Protein AF-X6LMB7-F1 (afdb_monomer_lite)

pLDDT: mean 76.07, std 22.52, range [21.56, 98.56]

InterPro domains:
  IPR001309 Peptidase C14, p20 domain [PS50208] (168-235)
  IPR011600 Peptidase C14, caspase domain [PF00656] (105-301)
  IPR015917 Peptidase C14A, caspase catalytic domain [SM00115] (110-324)
  IPR029030 Caspase-like domain superfamily [SSF52129] (86-300)

Structure (mmCIF, N/CA/C/O backbone):
data_AF-X6LMB7-F1
#
_entry.id   AF-X6LMB7-F1
#
loop_
_atom_site.group_PDB
_atom_site.id
_atom_site.type_symbol
_atom_site.label_atom_id
_atom_site.label_alt_id
_atom_site.label_comp_id
_atom_site.label_asym_id
_atom_site.label_entity_id
_atom_site.label_seq_id
_atom_site.pdbx_PDB_ins_code
_atom_site.Cartn_x
_atom_site.Cartn_y
_atom_site.Cartn_z
_atom_site.occupancy
_atom_site.B_iso_or_equiv
_atom_site.auth_seq_id
_atom_site.auth_comp_id
_atom_site.auth_asym_id
_atom_site.auth_atom_id
_atom_site.pdbx_PDB_model_num
ATOM 1 N N . ASP A 1 1 ? -15.913 9.383 71.534 1.00 38.38 1 ASP A N 1
ATOM 2 C CA . ASP A 1 1 ? -15.900 8.538 70.327 1.00 38.38 1 ASP A CA 1
ATOM 3 C C . ASP A 1 1 ? -15.980 9.386 69.068 1.00 38.38 1 ASP A C 1
ATOM 5 O O . ASP A 1 1 ? -17.064 9.713 68.611 1.00 38.38 1 ASP A O 1
ATOM 9 N N . ASN A 1 2 ? -14.819 9.798 68.547 1.00 39.09 2 ASN A N 1
ATOM 10 C CA . ASN A 1 2 ? -14.693 10.339 67.191 1.00 39.09 2 ASN A CA 1
ATOM 11 C C . ASN A 1 2 ? -14.414 9.148 66.276 1.00 39.09 2 ASN A C 1
ATOM 13 O O . ASN A 1 2 ? -13.294 8.641 66.234 1.00 39.09 2 ASN A O 1
ATOM 17 N N . GLN A 1 3 ? -15.454 8.649 65.617 1.00 42.84 3 GLN A N 1
ATOM 18 C CA . GLN A 1 3 ? -15.315 7.605 64.615 1.00 42.84 3 GLN A CA 1
ATOM 19 C C . GLN A 1 3 ? -14.867 8.281 63.314 1.00 42.84 3 GLN A C 1
ATOM 21 O O . GLN A 1 3 ? -15.660 8.942 62.647 1.00 42.84 3 GLN A O 1
ATOM 26 N N . ASP A 1 4 ? -13.574 8.162 63.004 1.00 44.00 4 ASP A N 1
ATOM 27 C CA . ASP A 1 4 ? -12.988 8.532 61.715 1.00 44.00 4 ASP A CA 1
ATOM 28 C C . ASP A 1 4 ? -13.787 7.874 60.580 1.00 44.00 4 ASP A C 1
ATOM 30 O O . ASP A 1 4 ? -13.670 6.671 60.322 1.00 44.00 4 ASP A O 1
ATOM 34 N N . ASN A 1 5 ? -14.586 8.674 59.875 1.00 43.53 5 ASN A N 1
ATOM 35 C CA . ASN A 1 5 ? -15.113 8.333 58.559 1.00 43.53 5 ASN A CA 1
ATOM 36 C C . ASN A 1 5 ? -13.931 8.335 57.576 1.00 43.53 5 ASN A C 1
ATOM 38 O O . ASN A 1 5 ? -13.686 9.312 56.872 1.00 43.53 5 ASN A O 1
ATOM 42 N N . LYS A 1 6 ? -13.154 7.247 57.541 1.00 50.84 6 LYS A N 1
ATOM 43 C CA . LYS A 1 6 ? -12.258 6.981 56.412 1.00 50.84 6 LYS A CA 1
ATOM 44 C C . LYS A 1 6 ? -13.138 6.749 55.189 1.00 50.84 6 LYS A C 1
ATOM 46 O O . LYS A 1 6 ? -13.727 5.675 55.059 1.00 50.84 6 LYS A O 1
ATOM 51 N N . GLU A 1 7 ? -13.240 7.757 54.323 1.00 56.78 7 GLU A N 1
ATOM 52 C CA . GLU A 1 7 ? -13.732 7.590 52.954 1.00 56.78 7 GLU A CA 1
ATOM 53 C C . GLU A 1 7 ? -13.076 6.334 52.370 1.00 56.78 7 GLU A C 1
ATOM 55 O O . GLU A 1 7 ? -11.848 6.216 52.327 1.00 56.78 7 GLU A O 1
ATOM 60 N N . LYS A 1 8 ? -13.892 5.337 52.012 1.00 67.44 8 LYS A N 1
ATOM 61 C CA . LYS A 1 8 ? -13.398 4.116 51.374 1.00 67.44 8 LYS A CA 1
ATOM 62 C C . LYS A 1 8 ? -12.902 4.494 49.985 1.00 67.44 8 LYS A C 1
ATOM 64 O O . LYS A 1 8 ? -13.692 4.618 49.060 1.00 67.44 8 LYS A O 1
ATOM 69 N N . GLU A 1 9 ? -11.596 4.680 49.872 1.00 77.62 9 GLU A N 1
ATOM 70 C CA . GLU A 1 9 ? -10.914 4.946 48.612 1.00 77.62 9 GLU A CA 1
ATOM 71 C C . GLU A 1 9 ? -11.068 3.723 47.690 1.00 77.62 9 GLU A C 1
ATOM 73 O O . GLU A 1 9 ? -10.654 2.609 48.027 1.00 77.62 9 GLU A O 1
ATOM 78 N N . LEU A 1 10 ? -11.727 3.909 46.547 1.00 88.50 10 LEU A N 1
ATOM 79 C CA . LEU A 1 10 ? -12.001 2.852 45.577 1.00 88.50 10 LEU A CA 1
ATOM 80 C C . LEU A 1 10 ? -10.821 2.760 44.611 1.00 88.50 10 LEU A C 1
ATOM 82 O O . LEU A 1 10 ? -10.369 3.772 44.086 1.00 88.50 10 LEU A O 1
ATOM 86 N N . THR A 1 11 ? -10.303 1.558 44.367 1.00 90.44 11 THR A N 1
ATOM 87 C CA . THR A 1 11 ? -9.182 1.357 43.435 1.00 90.44 11 THR A CA 1
ATOM 88 C C . THR A 1 11 ? -9.676 0.687 42.162 1.00 90.44 11 THR A C 1
ATOM 90 O O . THR A 1 11 ? -10.395 -0.308 42.232 1.00 90.44 11 THR A O 1
ATOM 93 N N . ALA A 1 12 ? -9.262 1.220 41.015 1.00 92.19 12 ALA A N 1
ATOM 94 C CA . ALA A 1 12 ? -9.465 0.621 39.703 1.00 92.19 12 ALA A CA 1
ATOM 95 C C . ALA A 1 12 ? -8.179 0.655 38.880 1.00 92.19 12 ALA A C 1
ATOM 97 O O . ALA A 1 12 ? -7.189 1.292 39.252 1.00 92.19 12 ALA A O 1
ATOM 98 N N . TYR A 1 13 ? -8.193 -0.047 37.754 1.00 91.94 13 TYR A N 1
ATOM 99 C CA . TYR A 1 13 ? -7.064 -0.106 36.843 1.00 91.94 13 TYR A CA 1
ATOM 100 C C . TYR A 1 13 ? -7.480 0.280 35.430 1.00 91.94 13 TYR A C 1
ATOM 102 O O . TYR A 1 13 ? -8.552 -0.095 34.965 1.00 91.94 13 TYR A O 1
ATOM 110 N N . VAL A 1 14 ? -6.602 0.983 34.723 1.00 91.44 14 VAL A N 1
ATOM 111 C CA . VAL A 1 14 ? -6.783 1.328 33.311 1.00 91.44 14 VAL A CA 1
ATOM 112 C C . VAL A 1 14 ? -5.571 0.881 32.503 1.00 91.44 14 VAL A C 1
ATOM 114 O O . VAL A 1 14 ? -4.431 1.053 32.931 1.00 91.44 14 VAL A O 1
ATOM 117 N N . ILE A 1 15 ? -5.806 0.282 31.339 1.00 87.81 15 ILE A N 1
ATOM 118 C CA . ILE A 1 15 ? -4.763 -0.062 30.373 1.00 87.81 15 ILE A CA 1
ATOM 119 C C . ILE A 1 15 ? -4.698 1.034 29.310 1.00 87.81 15 ILE A C 1
ATOM 121 O O . ILE A 1 15 ? -5.675 1.259 28.595 1.00 87.81 15 ILE A O 1
ATOM 125 N N . VAL A 1 16 ? -3.536 1.676 29.183 1.00 83.19 16 VAL A N 1
ATOM 126 C CA . VAL A 1 16 ? -3.228 2.680 28.153 1.00 83.19 16 VAL A CA 1
ATOM 127 C C . VAL A 1 16 ? -1.964 2.236 27.422 1.00 83.19 16 VAL A C 1
ATOM 129 O O . VAL A 1 16 ? -0.925 2.087 28.060 1.00 83.19 16 VAL A O 1
ATOM 132 N N . ASP A 1 17 ? -2.043 1.998 26.109 1.00 73.06 17 ASP A N 1
ATOM 133 C CA . ASP A 1 17 ? -0.919 1.526 25.278 1.00 73.06 17 ASP A CA 1
ATOM 134 C C . ASP A 1 17 ? -0.131 0.375 25.943 1.00 73.06 17 ASP A C 1
ATOM 136 O O . ASP A 1 17 ? 1.077 0.455 26.159 1.00 73.06 17 ASP A O 1
ATOM 140 N N . GLU A 1 18 ? -0.855 -0.682 26.335 1.00 76.25 18 GLU A N 1
ATOM 141 C CA . GLU A 1 18 ? -0.330 -1.897 26.995 1.00 76.25 18 GLU A CA 1
ATOM 142 C C . GLU A 1 18 ? 0.228 -1.694 28.418 1.00 76.25 18 GLU A C 1
ATOM 144 O O . GLU A 1 18 ? 0.662 -2.651 29.061 1.00 76.25 18 GLU A O 1
ATOM 149 N N . ARG A 1 19 ? 0.162 -0.477 28.969 1.00 81.88 19 ARG A N 1
ATOM 150 C CA . ARG A 1 19 ? 0.563 -0.187 30.351 1.00 81.88 19 ARG A CA 1
ATOM 151 C C . ARG A 1 19 ? -0.645 -0.178 31.273 1.00 81.88 19 ARG A C 1
ATOM 153 O O . ARG A 1 19 ? -1.585 0.581 31.057 1.00 81.88 19 ARG A O 1
ATOM 160 N N . LYS A 1 20 ? -0.595 -0.985 32.334 1.00 88.62 20 LYS A N 1
ATOM 161 C CA . LYS A 1 20 ? -1.591 -0.982 33.414 1.00 88.62 20 LYS A CA 1
ATOM 162 C C . LYS A 1 20 ? -1.268 0.137 34.407 1.00 88.62 20 LYS A C 1
ATOM 164 O O . LYS A 1 20 ? -0.171 0.175 34.958 1.00 88.62 20 LYS A O 1
ATOM 169 N N . MET A 1 21 ? -2.228 1.020 34.651 1.00 89.31 21 MET A N 1
ATOM 170 C CA . MET A 1 21 ? -2.136 2.137 35.591 1.00 89.31 21 MET A CA 1
ATOM 171 C C . MET A 1 21 ? -3.192 1.966 36.680 1.00 89.31 21 MET A C 1
ATOM 173 O O . MET A 1 21 ? -4.324 1.593 36.379 1.00 89.31 21 MET A O 1
ATOM 177 N N . SER A 1 22 ? -2.836 2.213 37.939 1.00 91.06 22 SER A N 1
ATOM 178 C CA . SER A 1 22 ? -3.797 2.233 39.046 1.00 91.06 22 SER A CA 1
ATOM 179 C C . SER A 1 22 ? -4.383 3.628 39.204 1.00 91.06 22 SER A C 1
ATOM 181 O O . SER A 1 22 ? -3.628 4.595 39.301 1.00 91.06 22 SER A O 1
ATOM 183 N N . ILE A 1 23 ? -5.700 3.710 39.309 1.00 92.00 23 ILE A N 1
ATOM 184 C CA . ILE A 1 23 ? -6.433 4.938 39.598 1.00 92.00 23 ILE A CA 1
ATOM 185 C C . ILE A 1 23 ? -7.184 4.782 40.914 1.00 92.00 23 ILE A C 1
ATOM 187 O O . ILE A 1 23 ? -7.608 3.684 41.289 1.00 92.00 23 ILE A O 1
ATOM 191 N N . LYS A 1 24 ? -7.333 5.896 41.620 1.00 91.75 24 LYS A N 1
ATOM 192 C CA . LYS A 1 24 ? -8.057 5.956 42.881 1.00 91.75 24 LYS A CA 1
ATOM 193 C C . LYS A 1 24 ? -9.246 6.879 42.721 1.00 91.75 24 LYS A C 1
ATOM 195 O O . LYS A 1 24 ? -9.073 8.013 42.296 1.00 91.75 24 LYS A O 1
ATOM 200 N N . MET A 1 25 ? -10.425 6.377 43.043 1.00 91.38 25 MET A N 1
ATOM 201 C CA . MET A 1 25 ? -11.694 7.061 42.848 1.00 91.38 25 MET A CA 1
ATOM 202 C C . MET A 1 25 ? -12.354 7.317 44.195 1.00 91.38 25 MET A C 1
ATOM 204 O O . MET A 1 25 ? -12.306 6.476 45.101 1.00 91.38 25 MET A O 1
ATOM 208 N N . LYS A 1 26 ? -12.999 8.475 44.312 1.00 90.75 26 LYS A N 1
ATOM 209 C CA . LYS A 1 26 ? -13.823 8.814 45.481 1.00 90.75 26 LYS A CA 1
ATOM 210 C C . LYS A 1 26 ? -15.267 8.352 45.322 1.00 90.75 26 LYS A C 1
ATOM 212 O O . LYS A 1 26 ? -15.903 7.959 46.295 1.00 90.75 26 LYS A O 1
ATOM 217 N N . GLU A 1 27 ? -15.758 8.350 44.088 1.00 90.81 27 GLU A N 1
ATOM 218 C CA . GLU A 1 27 ? -17.145 8.048 43.748 1.00 90.81 27 GLU A CA 1
ATOM 219 C C . GLU A 1 27 ? -17.214 7.059 42.579 1.00 90.81 27 GLU A C 1
ATOM 221 O O . GLU A 1 27 ? -16.382 7.091 41.676 1.00 90.81 27 GLU A O 1
ATOM 226 N N . LEU A 1 28 ? -18.212 6.167 42.582 1.00 91.50 28 LEU A N 1
ATOM 227 C CA . LEU A 1 28 ? -18.471 5.230 41.478 1.00 91.50 28 LEU A CA 1
ATOM 228 C C . LEU A 1 28 ? -19.308 5.898 40.385 1.00 91.50 28 LEU A C 1
ATOM 230 O O . LEU A 1 28 ? -20.464 5.515 40.166 1.00 91.50 28 LEU A O 1
ATOM 234 N N . THR A 1 29 ? -18.717 6.902 39.744 1.00 92.81 29 THR A N 1
ATOM 235 C CA . THR A 1 29 ? -19.299 7.637 38.619 1.00 92.81 29 THR A CA 1
ATOM 236 C C . THR A 1 29 ? -18.373 7.587 37.409 1.00 92.81 29 THR A C 1
ATOM 238 O O . THR A 1 29 ? -17.157 7.398 37.530 1.00 92.81 29 THR A O 1
ATOM 241 N N . PHE A 1 30 ? -18.959 7.736 36.226 1.00 90.94 30 PHE A N 1
ATOM 242 C CA . PHE A 1 30 ? -18.215 7.849 34.979 1.00 90.94 30 PHE A CA 1
ATOM 243 C C . PHE A 1 30 ? -17.326 9.095 34.968 1.00 90.94 30 PHE A C 1
ATOM 245 O O . PHE A 1 30 ? -16.164 9.008 34.575 1.00 90.94 30 PHE A O 1
ATOM 252 N N . ASP A 1 31 ? -17.833 10.224 35.462 1.00 90.06 31 ASP A N 1
ATOM 253 C CA . ASP A 1 31 ? -17.088 11.483 35.490 1.00 90.06 31 ASP A CA 1
ATOM 254 C C . ASP A 1 31 ? -15.844 11.397 36.379 1.00 90.06 31 ASP A C 1
ATOM 256 O O . ASP A 1 31 ? -14.766 11.826 35.964 1.00 90.06 31 ASP A O 1
ATOM 260 N N . GLU A 1 32 ? -15.949 10.787 37.565 1.00 91.56 32 GLU A N 1
ATOM 261 C CA . GLU A 1 32 ? -14.793 10.578 38.445 1.00 91.56 32 GLU A CA 1
ATOM 262 C C . GLU A 1 32 ? -13.784 9.627 37.793 1.00 91.56 32 GLU A C 1
ATOM 264 O O . GLU A 1 32 ? -12.591 9.928 37.745 1.00 91.56 32 GLU A O 1
ATOM 269 N N . LEU A 1 33 ? -14.247 8.510 37.221 1.00 91.12 33 LEU A N 1
ATOM 270 C CA . LEU A 1 33 ? -13.390 7.574 36.488 1.00 91.12 33 LEU A CA 1
ATOM 271 C C . LEU A 1 33 ? -12.617 8.293 35.376 1.00 91.12 33 LEU A C 1
ATOM 273 O O . LEU A 1 33 ? -11.396 8.168 35.270 1.00 91.12 33 LEU A O 1
ATOM 277 N N . PHE A 1 34 ? -13.324 9.078 34.568 1.00 88.12 34 PHE A N 1
ATOM 278 C CA . PHE A 1 34 ? -12.745 9.826 33.464 1.00 88.12 34 PHE A CA 1
ATOM 279 C C . PHE A 1 34 ? -11.750 10.888 33.950 1.00 88.12 34 PHE A C 1
ATOM 281 O O . PHE A 1 34 ? -10.657 11.002 33.388 1.00 88.12 34 PHE A O 1
ATOM 288 N N . CYS A 1 35 ? -12.074 11.616 35.024 1.00 88.31 35 CYS A N 1
ATOM 289 C CA . CYS A 1 35 ? -11.176 12.590 35.644 1.00 88.31 35 CYS A CA 1
ATOM 290 C C . CYS A 1 35 ? -9.873 11.936 36.116 1.00 88.31 35 CYS A C 1
ATOM 292 O O . CYS A 1 35 ? -8.792 12.422 35.780 1.00 88.31 35 CYS A O 1
ATOM 294 N N . GLN A 1 36 ? -9.956 10.811 36.831 1.00 89.94 36 GLN A N 1
ATOM 295 C CA . GLN A 1 36 ? -8.779 10.103 37.346 1.00 89.94 36 GLN A CA 1
ATOM 296 C C . GLN A 1 36 ? -7.927 9.481 36.234 1.00 89.94 36 GLN A C 1
ATOM 298 O O . GLN A 1 36 ? -6.702 9.407 36.340 1.00 89.94 36 GLN A O 1
ATOM 303 N N . ILE A 1 37 ? -8.547 9.064 35.129 1.00 88.25 37 ILE A N 1
ATOM 304 C CA . ILE A 1 37 ? -7.804 8.653 33.936 1.00 88.25 37 ILE A CA 1
ATOM 305 C C . ILE A 1 37 ? -7.048 9.855 33.364 1.00 88.25 37 ILE A C 1
ATOM 307 O O . ILE A 1 37 ? -5.845 9.758 33.133 1.00 88.25 37 ILE A O 1
ATOM 311 N N . CYS A 1 38 ? -7.715 10.999 33.187 1.00 82.94 38 CYS A N 1
ATOM 312 C CA . CYS A 1 38 ? -7.101 12.199 32.617 1.00 82.94 38 CYS A CA 1
ATOM 313 C C . CYS A 1 38 ? -5.918 12.721 33.443 1.00 82.94 38 CYS A C 1
ATOM 315 O O . CYS A 1 38 ? -4.937 13.178 32.859 1.00 82.94 38 CYS A O 1
ATOM 317 N N . THR A 1 39 ? -5.967 12.622 34.775 1.00 84.12 39 THR A N 1
ATOM 318 C CA . THR A 1 39 ? -4.848 13.015 35.652 1.00 84.12 39 THR A CA 1
ATOM 319 C C . THR A 1 39 ? -3.652 12.070 35.555 1.00 84.12 39 THR A C 1
ATOM 321 O O . THR A 1 39 ? -2.519 12.491 35.783 1.00 84.12 39 THR A O 1
ATOM 324 N N . CYS A 1 40 ? -3.880 10.807 35.192 1.00 82.88 40 CYS A N 1
ATOM 325 C CA . CYS A 1 40 ? -2.830 9.806 35.036 1.00 82.88 40 CYS A CA 1
ATOM 326 C C . CYS A 1 40 ? -2.183 9.818 33.643 1.00 82.88 40 CYS A C 1
ATOM 328 O O . CYS A 1 40 ? -1.107 9.248 33.462 1.00 82.88 40 CYS A O 1
ATOM 330 N N . LEU A 1 41 ? -2.806 10.451 32.647 1.00 82.75 41 LEU A N 1
ATOM 331 C CA . LEU A 1 41 ? -2.275 10.489 31.288 1.00 82.75 41 LEU A CA 1
ATOM 332 C C . LEU A 1 41 ? -1.053 11.411 31.177 1.00 82.75 41 LEU A C 1
ATOM 334 O O . LEU A 1 41 ? -1.079 12.580 31.551 1.00 82.75 41 LEU A O 1
ATOM 338 N N . GLU A 1 42 ? 0.021 10.901 30.569 1.00 79.62 42 GLU A N 1
ATOM 339 C CA . GLU A 1 42 ? 1.163 11.729 30.172 1.00 79.62 42 GLU A CA 1
ATOM 340 C C . GLU A 1 42 ? 0.718 12.868 29.220 1.00 79.62 42 GLU A C 1
ATOM 342 O O . GLU A 1 42 ? -0.130 12.638 28.349 1.00 79.62 42 GLU A O 1
ATOM 347 N N . PRO A 1 43 ? 1.341 14.065 29.276 1.00 74.50 43 PRO A N 1
ATOM 348 C CA . PRO A 1 43 ? 0.961 15.219 28.448 1.00 74.50 43 PRO A CA 1
ATOM 349 C C . PRO A 1 43 ? 0.872 14.939 26.939 1.00 74.50 43 PRO A C 1
ATOM 351 O O . PRO A 1 43 ? 0.066 15.546 26.234 1.00 74.50 43 PRO A O 1
ATOM 354 N N . LYS A 1 44 ? 1.655 13.978 26.431 1.00 73.38 44 LYS A N 1
ATOM 355 C CA . LYS A 1 44 ? 1.609 13.537 25.028 1.00 73.38 44 LYS A CA 1
ATOM 356 C C . LYS A 1 44 ? 0.229 13.009 24.603 1.00 73.38 44 LYS A C 1
ATOM 358 O O . LYS A 1 44 ? -0.163 13.210 23.459 1.00 73.38 44 LYS A O 1
ATOM 363 N N . TYR A 1 45 ? -0.525 12.381 25.509 1.00 71.31 45 TYR A N 1
ATOM 364 C CA . TYR A 1 45 ? -1.871 11.869 25.229 1.00 71.31 45 TYR A CA 1
ATOM 365 C C . TYR A 1 45 ? -2.916 12.987 25.206 1.00 71.31 45 TYR A C 1
ATOM 367 O O . TYR A 1 45 ? -3.844 12.944 24.405 1.00 71.31 45 TYR A O 1
ATOM 375 N N . LEU A 1 46 ? -2.737 14.032 26.017 1.00 69.62 46 LEU A N 1
ATOM 376 C CA . LEU A 1 46 ? -3.598 15.218 25.985 1.00 69.62 46 LEU A CA 1
ATOM 377 C C . LEU A 1 46 ? -3.405 16.010 24.683 1.00 69.62 46 LEU A C 1
ATOM 379 O O . LEU A 1 46 ? -4.373 16.456 24.070 1.00 69.62 46 LEU A O 1
ATOM 383 N N . LEU A 1 47 ? -2.160 16.108 24.200 1.00 65.88 47 LEU A N 1
ATOM 384 C CA . LEU A 1 47 ? -1.869 16.655 22.871 1.00 65.88 47 LEU A CA 1
ATOM 385 C C . LEU A 1 47 ? -2.500 15.808 21.756 1.00 65.88 47 LEU A C 1
ATOM 387 O O . LEU A 1 47 ? -2.976 16.368 20.770 1.00 65.88 47 LEU A O 1
ATOM 391 N N . LYS A 1 48 ? -2.560 14.482 21.933 1.00 65.56 48 LYS A N 1
ATOM 392 C CA . LYS A 1 48 ? -3.218 13.552 21.005 1.00 65.56 48 LYS A CA 1
ATOM 393 C C . LYS A 1 48 ? -4.716 13.844 20.852 1.00 65.56 48 LYS A C 1
ATOM 395 O O . LYS A 1 48 ? -5.214 13.866 19.735 1.00 65.56 48 LYS A O 1
ATOM 400 N N . ILE A 1 49 ? -5.420 14.136 21.950 1.00 66.38 49 ILE A N 1
ATOM 401 C CA . ILE A 1 49 ? -6.865 14.451 21.950 1.00 66.38 49 ILE A CA 1
ATOM 402 C C . ILE A 1 49 ? -7.185 15.718 21.137 1.00 66.38 49 ILE A C 1
ATOM 404 O O . ILE A 1 49 ? -8.220 15.776 20.461 1.00 66.38 49 ILE A O 1
ATOM 408 N N . ASN A 1 50 ? -6.304 16.721 21.218 1.00 59.16 50 ASN A N 1
ATOM 409 C CA . ASN A 1 50 ? -6.504 18.036 20.603 1.00 59.16 50 ASN A CA 1
ATOM 410 C C . ASN A 1 50 ? -5.998 18.116 19.158 1.00 59.16 50 ASN A C 1
ATOM 412 O O . ASN A 1 50 ? -6.601 18.813 18.347 1.00 59.16 50 ASN A O 1
ATOM 416 N N . ASN A 1 51 ? -4.908 17.415 18.836 1.00 57.19 51 ASN A N 1
ATOM 417 C CA . ASN A 1 51 ? -4.230 17.545 17.544 1.00 57.19 51 ASN A CA 1
ATOM 418 C C . ASN A 1 51 ? -4.454 16.355 16.608 1.00 57.19 51 ASN A C 1
ATOM 420 O O . ASN A 1 51 ? -4.244 16.495 15.404 1.00 57.19 51 ASN A O 1
ATOM 424 N N . GLU A 1 52 ? -4.853 15.191 17.129 1.00 59.19 52 GLU A N 1
ATOM 425 C CA . GLU A 1 52 ? -5.141 14.025 16.301 1.00 59.19 52 GLU A CA 1
ATOM 426 C C . GLU A 1 52 ? -6.661 13.811 16.155 1.00 59.19 52 GLU A C 1
ATOM 428 O O . GLU A 1 52 ? -7.445 14.105 17.065 1.00 59.19 52 GLU A O 1
ATOM 433 N N . PRO A 1 53 ? -7.123 13.270 15.015 1.00 61.97 53 PRO A N 1
ATOM 434 C CA . PRO A 1 53 ? -8.532 13.004 14.764 1.00 61.97 53 PRO A CA 1
ATOM 435 C C . PRO A 1 53 ? -8.928 11.693 15.436 1.00 61.97 53 PRO A C 1
ATOM 437 O O . PRO A 1 53 ? -9.421 10.786 14.781 1.00 61.97 53 PRO A O 1
ATOM 440 N N . PHE A 1 54 ? -8.691 11.574 16.740 1.00 65.19 54 PHE A N 1
ATOM 441 C CA . PHE A 1 54 ? -9.104 10.445 17.564 1.00 65.19 54 PHE A CA 1
ATOM 442 C C . PHE A 1 54 ? -9.956 10.961 18.717 1.00 65.19 54 PHE A C 1
ATOM 444 O O . PHE A 1 54 ? -9.721 12.038 19.270 1.00 65.19 54 PHE A O 1
ATOM 451 N N . LYS A 1 55 ? -10.992 10.201 19.058 1.00 77.00 55 LYS A N 1
ATOM 452 C CA . LYS A 1 55 ? -11.712 10.337 20.312 1.00 77.00 55 LYS A CA 1
ATOM 453 C C . LYS A 1 55 ? -11.192 9.252 21.239 1.00 77.00 55 LYS A C 1
ATOM 455 O O . LYS A 1 55 ? -10.969 8.107 20.845 1.00 77.00 55 LYS A O 1
ATOM 460 N N . MET A 1 56 ? -10.971 9.651 22.474 1.00 81.69 56 MET A N 1
ATOM 461 C CA . MET A 1 56 ? -10.683 8.718 23.540 1.00 81.69 56 MET A CA 1
ATOM 462 C C . MET A 1 56 ? -11.976 7.961 23.856 1.00 81.69 56 MET A C 1
ATOM 464 O O . MET A 1 56 ? -13.022 8.585 24.030 1.00 81.69 56 MET A O 1
ATOM 468 N N . GLN A 1 57 ? -11.919 6.635 23.876 1.00 86.19 57 GLN A N 1
ATOM 469 C CA . GLN A 1 57 ? -13.049 5.777 24.212 1.00 86.19 57 GLN A CA 1
ATOM 470 C C . GLN A 1 57 ? -12.641 4.829 25.334 1.00 86.19 57 GLN A C 1
ATOM 472 O O . GLN A 1 57 ? -11.598 4.181 25.259 1.00 86.19 57 GLN A O 1
ATOM 477 N N . LEU A 1 58 ? -13.461 4.759 26.378 1.00 89.69 58 LEU A N 1
ATOM 478 C CA . LEU A 1 58 ? -13.247 3.863 27.506 1.00 89.69 58 LEU A CA 1
ATOM 479 C C . LEU A 1 58 ? -14.056 2.584 27.295 1.00 89.69 58 LEU A C 1
ATOM 481 O O . LEU A 1 58 ? -15.240 2.655 26.968 1.00 89.69 58 LEU A O 1
ATOM 485 N N . VAL A 1 59 ? -13.425 1.423 27.461 1.00 88.50 59 VAL A N 1
ATOM 486 C CA . VAL A 1 59 ? -14.088 0.123 27.296 1.00 88.50 59 VAL A CA 1
ATOM 487 C C . VAL A 1 59 ? -13.759 -0.842 28.435 1.00 88.50 59 VAL A C 1
ATOM 489 O O . VAL A 1 59 ? -12.730 -0.700 29.100 1.00 88.50 59 VAL A O 1
ATOM 492 N N . ASP A 1 60 ? -14.622 -1.836 28.646 1.00 89.56 60 ASP A N 1
ATOM 493 C CA . ASP A 1 60 ? -14.319 -3.001 29.484 1.00 89.56 60 ASP A CA 1
ATOM 494 C C . ASP A 1 60 ? -13.382 -3.993 28.760 1.00 89.56 60 ASP A C 1
ATOM 496 O O . ASP A 1 60 ? -13.040 -3.850 27.582 1.00 89.56 60 ASP A O 1
ATOM 500 N N . MET A 1 61 ? -12.989 -5.062 29.453 1.00 84.88 61 MET A N 1
ATOM 501 C CA . MET A 1 61 ? -12.147 -6.120 28.877 1.00 84.88 61 MET A CA 1
ATOM 502 C C . MET A 1 61 ? -12.832 -6.950 27.777 1.00 84.88 61 MET A C 1
ATOM 504 O O . MET A 1 61 ? -12.167 -7.711 27.076 1.00 84.88 61 MET A O 1
ATOM 508 N N . LYS A 1 62 ? -14.150 -6.810 27.610 1.00 84.25 62 LYS A N 1
ATOM 509 C CA . LYS A 1 62 ? -14.946 -7.414 26.532 1.00 84.25 62 LYS A CA 1
ATOM 510 C C . LYS A 1 62 ? -15.176 -6.433 25.370 1.00 84.25 62 LYS A C 1
ATOM 512 O O . LYS A 1 62 ? -15.889 -6.784 24.432 1.00 84.25 62 LYS A O 1
ATOM 517 N N . ASN A 1 63 ? -14.546 -5.254 25.399 1.00 79.56 63 ASN A N 1
ATOM 518 C CA . ASN A 1 63 ? -14.703 -4.144 24.456 1.00 79.56 63 ASN A CA 1
ATOM 519 C C . ASN A 1 63 ? -16.108 -3.506 24.424 1.00 79.56 63 ASN A C 1
ATOM 521 O O . ASN A 1 63 ? -16.461 -2.852 23.442 1.00 79.56 63 ASN A O 1
ATOM 525 N N . ASN A 1 64 ? -16.910 -3.654 25.480 1.00 85.38 64 ASN A N 1
ATOM 526 C CA . ASN A 1 64 ? -18.128 -2.860 25.637 1.00 85.38 64 ASN A CA 1
ATOM 527 C C . ASN A 1 64 ? -17.748 -1.446 26.075 1.00 85.38 64 ASN A C 1
ATOM 529 O O . ASN A 1 64 ? -16.879 -1.273 26.927 1.00 85.38 64 ASN A O 1
ATOM 533 N N . THR A 1 65 ? -18.387 -0.432 25.493 1.00 88.38 65 THR A N 1
ATOM 534 C CA . THR A 1 65 ? -18.098 0.962 25.850 1.00 88.38 65 THR A CA 1
ATOM 535 C C . THR A 1 65 ? -18.642 1.292 27.236 1.00 88.38 65 THR A C 1
ATOM 537 O O . THR A 1 65 ? -19.756 0.899 27.566 1.00 88.38 65 THR A O 1
ATOM 540 N N . ILE A 1 66 ? -17.840 2.002 28.025 1.00 90.25 66 ILE A N 1
ATOM 541 C CA . ILE A 1 66 ? -18.213 2.554 29.326 1.00 90.25 66 ILE A CA 1
ATOM 542 C C . ILE A 1 66 ? -18.591 4.014 29.088 1.00 90.25 66 ILE A C 1
ATOM 544 O O . ILE A 1 66 ? -17.715 4.818 28.770 1.00 90.25 66 ILE A O 1
ATOM 548 N N . GLU A 1 67 ? -19.876 4.345 29.198 1.00 91.06 67 GLU A N 1
ATOM 549 C CA . GLU A 1 67 ? -20.376 5.717 28.973 1.00 91.06 67 GLU A CA 1
ATOM 550 C C . GLU A 1 67 ? -21.291 6.204 30.107 1.00 91.06 67 GLU A C 1
ATOM 552 O O . GLU A 1 67 ? -21.785 7.329 30.060 1.00 91.06 67 GLU A O 1
ATOM 557 N N . SER A 1 68 ? -21.535 5.367 31.122 1.00 92.31 68 SER A N 1
ATOM 558 C CA . SER A 1 68 ? -22.477 5.649 32.206 1.00 92.31 68 SER A CA 1
ATOM 559 C C . SER A 1 68 ? -21.980 5.189 33.577 1.00 92.31 68 SER A C 1
ATOM 561 O O . SER A 1 68 ? -21.122 4.309 33.699 1.00 92.31 68 SER A O 1
ATOM 563 N N . ASP A 1 69 ? -22.572 5.749 34.631 1.00 94.00 69 ASP A N 1
ATOM 564 C CA . ASP A 1 69 ? -22.347 5.324 36.015 1.00 94.00 69 ASP A CA 1
ATOM 565 C C . ASP A 1 69 ? -22.729 3.853 36.235 1.00 94.00 69 ASP A C 1
ATOM 567 O O . ASP A 1 69 ? -22.076 3.139 37.004 1.00 94.00 69 ASP A O 1
ATOM 571 N N . GLU A 1 70 ? -23.784 3.372 35.568 1.00 92.44 70 GLU A N 1
ATOM 572 C CA . GLU A 1 70 ? -24.195 1.969 35.609 1.00 92.44 70 GLU A CA 1
ATOM 573 C C . GLU A 1 70 ? -23.090 1.034 35.111 1.00 92.44 70 GLU A C 1
ATOM 575 O O . GLU A 1 70 ? -22.835 0.007 35.752 1.00 92.44 70 GLU A O 1
ATOM 580 N N . ASP A 1 71 ? -22.419 1.396 34.015 1.00 91.19 71 ASP A N 1
ATOM 581 C CA . ASP A 1 71 ? -21.326 0.609 33.440 1.00 91.19 71 ASP A CA 1
ATOM 582 C C . ASP A 1 71 ? -20.145 0.519 34.413 1.00 91.19 71 ASP A C 1
ATOM 584 O O . ASP A 1 71 ? -19.635 -0.571 34.684 1.00 91.19 71 ASP A O 1
ATOM 588 N N . VAL A 1 72 ? -19.769 1.646 35.028 1.00 91.12 72 VAL A N 1
ATOM 589 C CA . VAL A 1 72 ? -18.703 1.691 36.041 1.00 91.12 72 VAL A CA 1
ATOM 590 C C . VAL A 1 72 ? -19.051 0.800 37.231 1.00 91.12 72 VAL A C 1
ATOM 592 O O . VAL A 1 72 ? -18.263 -0.057 37.636 1.00 91.12 72 VAL A O 1
ATOM 595 N N . ARG A 1 73 ? -20.260 0.938 37.784 1.00 91.81 73 ARG A N 1
ATOM 596 C CA . ARG A 1 73 ? -20.705 0.131 38.933 1.00 91.81 73 ARG A CA 1
ATOM 597 C C . ARG A 1 73 ? -20.751 -1.357 38.607 1.00 91.81 73 ARG A C 1
ATOM 599 O O . ARG A 1 73 ? -20.506 -2.177 39.493 1.00 91.81 73 ARG A O 1
ATOM 606 N N . LYS A 1 74 ? -21.093 -1.722 37.371 1.00 90.62 74 LYS A N 1
ATOM 607 C CA . LYS A 1 74 ? -21.120 -3.114 36.916 1.00 90.62 74 LYS A CA 1
ATOM 608 C C . LYS A 1 74 ? -19.725 -3.735 36.940 1.00 90.62 74 LYS A C 1
ATOM 610 O O . LYS A 1 74 ? -19.593 -4.847 37.446 1.00 90.62 74 LYS A O 1
ATOM 615 N N . GLU A 1 75 ? -18.701 -3.015 36.491 1.00 90.06 75 GLU A N 1
ATOM 616 C CA . GLU A 1 75 ? -17.321 -3.511 36.534 1.00 90.06 75 GLU A CA 1
ATOM 617 C C . GLU A 1 75 ? -16.798 -3.654 37.968 1.00 90.06 75 GLU A C 1
ATOM 619 O O . GLU A 1 75 ? -16.201 -4.673 38.313 1.00 90.06 75 GLU A O 1
ATOM 624 N N . PHE A 1 76 ? -17.125 -2.716 38.861 1.00 89.88 76 PHE A N 1
ATOM 625 C CA . PHE A 1 76 ? -16.758 -2.829 40.280 1.00 89.88 76 PHE A CA 1
ATOM 626 C C . PHE A 1 76 ? -17.433 -4.006 41.000 1.00 89.88 76 PHE A C 1
ATOM 628 O O . PHE A 1 76 ? -16.851 -4.579 41.923 1.00 89.88 76 PHE A O 1
ATOM 635 N N . LYS A 1 77 ? -18.634 -4.422 4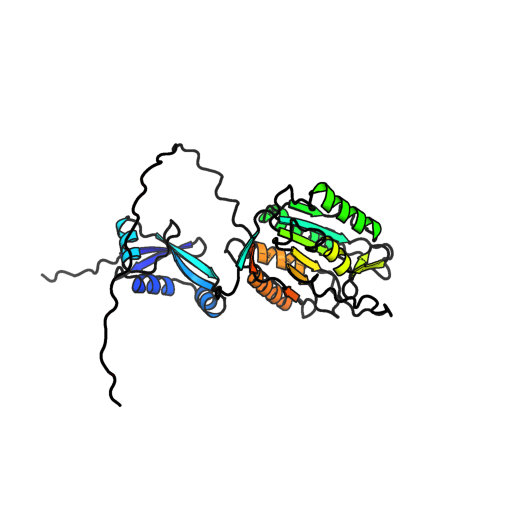0.576 1.00 87.81 77 LYS A N 1
ATOM 636 C CA . LYS A 1 77 ? -19.301 -5.619 41.122 1.00 87.81 77 LYS A CA 1
ATOM 637 C C . LYS A 1 77 ? -18.579 -6.921 40.763 1.00 87.81 77 LYS A C 1
ATOM 639 O O . LYS A 1 77 ? -18.754 -7.906 41.475 1.00 87.81 77 LYS A O 1
ATOM 644 N N . ASN A 1 78 ? -17.766 -6.925 39.706 1.00 78.25 78 ASN A N 1
ATOM 645 C CA . ASN A 1 78 ? -17.023 -8.104 39.257 1.00 78.25 78 ASN A CA 1
ATOM 646 C C . ASN A 1 78 ? -15.706 -8.326 40.034 1.00 78.25 78 ASN A C 1
ATOM 648 O O . ASN A 1 78 ? -15.044 -9.338 39.821 1.00 78.25 78 ASN A O 1
ATOM 652 N N . GLY A 1 79 ? -15.344 -7.426 40.960 1.00 74.81 79 GLY A N 1
ATOM 653 C CA . GLY A 1 79 ? -14.271 -7.617 41.947 1.00 74.81 79 GLY A CA 1
ATOM 654 C C . GLY A 1 79 ? -12.880 -7.103 41.550 1.00 74.81 79 GLY A C 1
ATOM 655 O O . GLY A 1 79 ? -12.091 -6.810 42.444 1.00 74.81 79 GLY A O 1
ATOM 656 N N . ASP A 1 80 ? -12.594 -6.928 40.256 1.00 79.50 80 ASP A N 1
ATOM 657 C CA . ASP A 1 80 ? -11.363 -6.291 39.750 1.00 79.50 80 ASP A CA 1
ATOM 658 C C . ASP A 1 80 ? -11.710 -5.333 38.592 1.00 79.50 80 ASP A C 1
ATOM 660 O O . ASP A 1 80 ? -11.750 -5.755 37.433 1.00 79.50 80 ASP A O 1
ATOM 664 N N . PRO A 1 81 ? -12.057 -4.065 38.888 1.00 87.75 81 PRO A N 1
ATOM 665 C CA . PRO A 1 81 ? -12.488 -3.105 37.878 1.00 87.75 81 PRO A CA 1
ATOM 666 C C . PRO A 1 81 ? -11.303 -2.703 36.994 1.00 87.75 81 PRO A C 1
ATOM 668 O O . PRO A 1 81 ? -10.465 -1.871 37.362 1.00 87.75 81 PRO A O 1
ATOM 671 N N . LEU A 1 82 ? -11.244 -3.324 35.816 1.00 90.94 82 LEU A N 1
ATOM 672 C CA . LEU A 1 82 ? -10.206 -3.131 34.816 1.00 90.94 82 LEU A CA 1
ATOM 673 C C . LEU A 1 82 ? -10.807 -2.557 33.534 1.00 90.94 82 LEU A C 1
ATOM 675 O O . LEU A 1 82 ? -11.625 -3.186 32.865 1.00 90.94 82 LEU A O 1
ATOM 679 N N . PHE A 1 83 ? -10.330 -1.375 33.170 1.00 91.75 83 PHE A N 1
ATOM 680 C CA . PHE A 1 83 ? -10.744 -0.642 31.985 1.00 91.75 83 PHE A CA 1
ATOM 681 C C . PHE A 1 83 ? -9.621 -0.596 30.954 1.00 91.75 83 PHE A C 1
ATOM 683 O O . PHE A 1 83 ? -8.435 -0.708 31.278 1.00 91.75 83 PHE A O 1
ATOM 690 N N . LYS A 1 84 ? -9.982 -0.368 29.697 1.00 90.69 84 LYS A N 1
ATOM 691 C CA . LYS A 1 84 ? -9.038 -0.146 28.605 1.00 90.69 84 LYS A CA 1
ATOM 692 C C . LYS A 1 84 ? -9.365 1.162 27.903 1.00 90.69 84 LYS A C 1
ATOM 694 O O . LYS A 1 84 ? -10.515 1.431 27.565 1.00 90.69 84 LYS A O 1
ATOM 699 N N . LEU A 1 85 ? -8.334 1.965 27.672 1.00 87.62 85 LEU A N 1
ATOM 700 C CA . LEU A 1 85 ? -8.434 3.185 26.889 1.00 87.62 85 LEU A CA 1
ATOM 701 C C . LEU A 1 85 ? -8.135 2.869 25.423 1.00 87.62 85 LEU A C 1
ATOM 703 O O . LEU A 1 85 ? -7.058 2.367 25.096 1.00 87.62 85 LEU A O 1
ATOM 707 N N . LEU A 1 86 ? -9.085 3.165 24.542 1.00 80.38 86 LEU A N 1
ATOM 708 C CA . LEU A 1 86 ? -8.935 3.044 23.098 1.00 80.38 86 LEU A CA 1
ATOM 709 C C . LEU A 1 86 ? -8.888 4.428 22.455 1.00 80.38 86 LEU A C 1
ATOM 711 O O . LEU A 1 86 ? -9.667 5.323 22.783 1.00 80.38 86 LEU A O 1
ATOM 715 N N . TRP A 1 87 ? -7.982 4.586 21.497 1.00 74.62 87 TRP A N 1
ATOM 716 C CA . TRP A 1 87 ? -7.952 5.737 20.605 1.00 74.62 87 TRP A CA 1
ATOM 717 C C . TRP A 1 87 ? -8.724 5.366 19.353 1.00 74.62 87 TRP A C 1
ATOM 719 O O . TRP A 1 87 ? -8.179 4.708 18.475 1.00 74.62 87 TRP A O 1
ATOM 729 N N . VAL A 1 88 ? -9.992 5.761 19.273 1.00 69.50 88 VAL A N 1
ATOM 730 C CA . VAL A 1 88 ? -10.801 5.477 18.084 1.00 69.50 88 VAL A CA 1
ATOM 731 C C . VAL A 1 88 ? -10.851 6.717 17.199 1.00 69.50 88 VAL A C 1
ATOM 733 O O . VAL A 1 88 ? -11.025 7.817 17.724 1.00 69.50 88 VAL A O 1
ATOM 736 N N . PRO A 1 89 ? -10.675 6.607 15.876 1.00 59.53 89 PRO A N 1
ATOM 737 C CA . PRO A 1 89 ? -10.682 7.782 15.018 1.00 59.53 89 PRO A CA 1
ATOM 738 C C . PRO A 1 89 ? -11.999 8.574 15.169 1.00 59.53 89 PRO A C 1
ATOM 740 O O . PRO A 1 89 ? -13.091 8.000 15.170 1.00 59.53 89 PRO A O 1
ATOM 743 N N . LYS A 1 90 ? -11.913 9.905 15.291 1.00 59.75 90 LYS A N 1
ATOM 744 C CA . LYS A 1 90 ? -12.996 10.869 15.038 1.00 59.75 90 LYS A CA 1
ATOM 745 C C . LYS A 1 90 ? -13.281 10.826 13.540 1.00 59.75 90 LYS A C 1
ATOM 747 O O . LYS A 1 90 ? -12.900 11.715 12.787 1.00 59.75 90 LYS A O 1
ATOM 752 N N . ILE A 1 91 ? -13.907 9.746 13.095 1.00 54.47 91 ILE A N 1
ATOM 753 C CA . ILE A 1 91 ? -14.519 9.711 11.777 1.00 54.47 91 ILE A CA 1
ATOM 754 C C . ILE A 1 91 ? -15.766 10.580 11.921 1.00 54.47 91 ILE A C 1
ATOM 756 O O . ILE A 1 91 ? -16.763 10.146 12.505 1.00 54.47 91 ILE A O 1
ATOM 760 N N . GLU A 1 92 ? -15.710 11.827 11.452 1.00 49.34 92 GLU A N 1
ATOM 761 C CA . GLU A 1 92 ? -16.935 12.506 11.038 1.00 49.34 92 GLU A CA 1
ATOM 762 C C . GLU A 1 92 ? -17.567 11.578 9.998 1.00 49.34 92 GLU A C 1
ATOM 764 O O . GLU A 1 92 ? -17.032 11.404 8.907 1.00 49.34 92 GLU A O 1
ATOM 769 N N . LYS A 1 93 ? -18.609 10.839 10.401 1.00 44.28 93 LYS A N 1
ATOM 770 C CA . LYS A 1 93 ? -19.253 9.790 9.602 1.00 44.28 93 LYS A CA 1
ATOM 771 C C . LYS A 1 93 ? -19.838 10.394 8.322 1.00 44.28 93 LYS A C 1
ATOM 773 O O . LYS A 1 93 ? -21.022 10.710 8.276 1.00 44.28 93 LYS A O 1
ATOM 778 N N . ILE A 1 94 ? -19.022 10.533 7.285 1.00 44.97 94 ILE A N 1
ATOM 779 C CA . ILE A 1 94 ? -19.440 10.953 5.947 1.00 44.97 94 ILE A CA 1
ATOM 780 C C . ILE A 1 94 ? -18.743 10.040 4.924 1.00 44.97 94 ILE A C 1
ATOM 782 O O . ILE A 1 94 ? -18.056 10.499 4.023 1.00 44.97 94 ILE A O 1
ATOM 786 N N . GLY A 1 95 ? -18.853 8.716 5.079 1.00 55.59 95 GLY A N 1
ATOM 787 C CA . GLY A 1 95 ? -18.265 7.775 4.118 1.00 55.59 95 GLY A CA 1
ATOM 788 C C . GLY A 1 95 ? -18.514 6.305 4.445 1.00 55.59 95 GLY A C 1
ATOM 789 O O . GLY A 1 95 ? -18.762 5.942 5.598 1.00 55.59 95 GLY A O 1
ATOM 790 N N . LYS A 1 96 ? -18.465 5.446 3.420 1.00 69.69 96 LYS A N 1
ATOM 791 C CA . LYS A 1 96 ? -18.414 3.984 3.601 1.00 69.69 96 LYS A CA 1
ATOM 792 C C . LYS A 1 96 ? -17.024 3.611 4.135 1.00 69.69 96 LYS A C 1
ATOM 794 O O . LYS A 1 96 ? -16.050 4.293 3.846 1.00 69.69 96 LYS A O 1
ATOM 799 N N . ILE A 1 97 ? -16.912 2.526 4.896 1.00 76.25 97 ILE A N 1
ATOM 800 C CA . ILE A 1 97 ? -15.621 2.016 5.387 1.00 76.25 97 ILE A CA 1
ATOM 801 C C . ILE A 1 97 ? -15.305 0.713 4.655 1.00 76.25 97 ILE A C 1
ATOM 803 O O . ILE A 1 97 ? -16.180 -0.148 4.539 1.00 76.25 97 ILE A O 1
ATOM 807 N N . LYS A 1 98 ? -14.062 0.548 4.186 1.00 84.44 98 LYS A N 1
ATOM 808 C CA . LYS A 1 98 ? -13.557 -0.709 3.622 1.00 84.44 98 LYS A CA 1
ATOM 809 C C . LYS A 1 98 ? -12.356 -1.217 4.410 1.00 84.44 98 LYS A C 1
ATOM 811 O O . LYS A 1 98 ? -11.342 -0.537 4.536 1.00 84.44 98 LYS A O 1
ATOM 816 N N . THR A 1 99 ? -12.468 -2.441 4.913 1.00 86.69 99 THR A N 1
ATOM 817 C CA . THR A 1 99 ? -11.368 -3.156 5.569 1.00 86.69 99 THR A CA 1
ATOM 818 C C . THR A 1 99 ? -10.720 -4.103 4.569 1.00 86.69 99 THR A C 1
ATOM 820 O O . THR A 1 99 ? -11.417 -4.922 3.974 1.00 86.69 99 THR A O 1
ATOM 823 N N . ILE A 1 100 ? -9.404 -4.006 4.410 1.00 90.94 100 ILE A N 1
ATOM 824 C CA . ILE A 1 100 ? -8.608 -4.859 3.523 1.00 90.94 100 ILE A CA 1
ATOM 825 C C . ILE A 1 100 ? -8.078 -6.043 4.321 1.00 90.94 100 ILE A C 1
ATOM 827 O O . ILE A 1 100 ? -7.258 -5.841 5.213 1.00 90.94 100 ILE A O 1
ATOM 831 N N . LYS A 1 101 ? -8.523 -7.260 4.005 1.00 91.12 101 LYS A N 1
ATOM 832 C CA . LYS A 1 101 ? -8.120 -8.503 4.683 1.00 91.12 101 LYS A CA 1
ATOM 833 C C . LYS A 1 101 ? -7.283 -9.418 3.805 1.00 91.12 101 LYS A C 1
ATOM 835 O O . LYS A 1 101 ? -6.476 -10.173 4.335 1.00 91.12 101 LYS A O 1
ATOM 840 N N . ASN A 1 102 ? -7.496 -9.376 2.497 1.00 94.50 102 ASN A N 1
ATOM 841 C CA . ASN A 1 102 ? -6.860 -10.255 1.531 1.00 94.50 102 ASN A CA 1
ATOM 842 C C . ASN A 1 102 ? -6.505 -9.443 0.284 1.00 94.50 102 ASN A C 1
ATOM 844 O O . ASN A 1 102 ? -7.210 -9.487 -0.726 1.00 94.50 102 ASN A O 1
ATOM 848 N N . ALA A 1 103 ? -5.423 -8.671 0.368 1.00 96.69 103 ALA A N 1
ATOM 849 C CA . ALA A 1 103 ? -4.935 -7.915 -0.774 1.00 96.69 103 ALA A CA 1
ATOM 850 C C . ALA A 1 103 ? -3.988 -8.747 -1.640 1.00 96.69 103 ALA A C 1
ATOM 852 O O . ALA A 1 103 ? -3.189 -9.540 -1.133 1.00 96.69 103 ALA A O 1
ATOM 853 N N . LEU A 1 104 ? -4.025 -8.473 -2.944 1.00 98.31 104 LEU A N 1
ATOM 854 C CA . LEU A 1 104 ? -2.900 -8.748 -3.827 1.00 98.31 104 LEU A CA 1
ATOM 855 C C . LEU A 1 104 ? -2.040 -7.490 -3.933 1.00 98.31 104 LEU A C 1
ATOM 857 O O . LEU A 1 104 ? -2.539 -6.424 -4.291 1.00 98.31 104 LEU A O 1
ATOM 861 N N . VAL A 1 105 ? -0.750 -7.628 -3.653 1.00 98.44 105 VAL A N 1
ATOM 862 C CA . VAL A 1 105 ? 0.258 -6.592 -3.857 1.00 98.44 105 VAL A CA 1
ATOM 863 C C . VAL A 1 105 ? 1.123 -6.971 -5.050 1.00 98.44 105 VAL A C 1
ATOM 865 O O . VAL A 1 105 ? 1.735 -8.039 -5.060 1.00 98.44 105 VAL A O 1
ATOM 868 N N . VAL A 1 106 ? 1.170 -6.094 -6.046 1.00 98.56 106 VAL A N 1
ATOM 869 C CA . VAL A 1 106 ? 1.952 -6.247 -7.275 1.00 98.56 106 VAL A CA 1
ATOM 870 C C . VAL A 1 106 ? 2.998 -5.145 -7.307 1.00 98.56 106 VAL A C 1
ATOM 872 O O . VAL A 1 106 ? 2.657 -3.968 -7.279 1.00 98.56 106 VAL A O 1
ATOM 875 N N . MET A 1 107 ? 4.270 -5.511 -7.352 1.00 98.56 107 MET A N 1
ATOM 876 C CA . MET A 1 107 ? 5.383 -4.573 -7.395 1.00 98.56 107 MET A CA 1
ATOM 877 C C . MET A 1 107 ? 6.110 -4.671 -8.734 1.00 98.56 107 MET A C 1
ATOM 879 O O . MET A 1 107 ? 6.532 -5.756 -9.126 1.00 98.56 107 MET A O 1
ATOM 883 N N . ILE A 1 108 ? 6.278 -3.524 -9.386 1.00 98.38 108 ILE A N 1
ATOM 884 C CA . ILE A 1 108 ? 7.193 -3.318 -10.506 1.00 98.38 108 ILE A CA 1
ATOM 885 C C . ILE A 1 108 ? 8.368 -2.509 -9.961 1.00 98.38 108 ILE A C 1
ATOM 887 O O . ILE A 1 108 ? 8.176 -1.397 -9.467 1.00 98.38 108 ILE A O 1
ATOM 891 N N . ALA A 1 109 ? 9.571 -3.068 -10.018 1.00 97.44 109 ALA A N 1
ATOM 892 C CA . ALA A 1 109 ? 10.782 -2.448 -9.505 1.00 97.44 109 ALA A CA 1
ATOM 893 C C . ALA A 1 109 ? 11.909 -2.518 -10.540 1.00 97.44 109 ALA A C 1
ATOM 895 O O . ALA A 1 109 ? 12.449 -3.594 -10.795 1.00 97.44 109 ALA A O 1
ATOM 896 N N . ILE A 1 110 ? 12.295 -1.370 -11.099 1.00 96.50 110 ILE A N 1
ATOM 897 C CA . ILE A 1 110 ? 13.381 -1.263 -12.083 1.00 96.50 110 ILE A CA 1
ATOM 898 C C . ILE A 1 110 ? 14.573 -0.560 -11.436 1.00 96.50 110 ILE A C 1
ATOM 900 O O . ILE A 1 110 ? 14.510 0.625 -11.097 1.00 96.50 110 ILE A O 1
ATOM 904 N N . SER A 1 111 ? 15.677 -1.291 -11.269 1.00 94.69 111 SER A N 1
ATOM 905 C CA . SER A 1 111 ? 16.906 -0.762 -10.660 1.00 94.69 111 SER A CA 1
ATOM 906 C C . SER A 1 111 ? 18.123 -0.782 -11.576 1.00 94.69 111 SER A C 1
ATOM 908 O O . SER A 1 111 ? 19.128 -0.157 -11.239 1.00 94.69 111 SER A O 1
ATOM 910 N N . GLU A 1 112 ? 18.060 -1.502 -12.693 1.00 94.75 112 GLU A N 1
ATOM 911 C CA . GLU A 1 112 ? 19.186 -1.702 -13.605 1.00 94.75 112 GLU A CA 1
ATOM 912 C C . GLU A 1 112 ? 18.860 -1.109 -14.981 1.00 94.75 112 GLU A C 1
ATOM 914 O O . GLU A 1 112 ? 17.841 -1.449 -15.575 1.00 94.75 112 GLU A O 1
ATOM 919 N N . TYR A 1 113 ? 19.720 -0.228 -15.494 1.00 93.44 113 TYR A N 1
ATOM 920 C CA . TYR A 1 113 ? 19.524 0.509 -16.744 1.00 93.44 113 TYR A CA 1
ATOM 921 C C . TYR A 1 113 ? 20.700 0.266 -17.699 1.00 93.44 113 TYR A C 1
ATOM 923 O O . TYR A 1 113 ? 21.846 0.065 -17.290 1.00 93.44 113 TYR A O 1
ATOM 931 N N . CYS A 1 114 ? 20.408 0.234 -18.998 1.00 89.19 114 CYS A N 1
ATOM 932 C CA . CYS A 1 114 ? 21.376 -0.046 -20.055 1.00 89.19 114 CYS A CA 1
ATOM 933 C C . CYS A 1 114 ? 22.396 1.088 -20.214 1.00 89.19 114 CYS A C 1
ATOM 935 O O . CYS A 1 114 ? 23.581 0.817 -20.418 1.00 89.19 114 CYS A O 1
ATOM 937 N N . ASP A 1 115 ? 21.948 2.344 -20.113 1.00 76.94 115 ASP A N 1
ATOM 938 C CA . ASP A 1 115 ? 22.806 3.522 -20.237 1.00 76.94 115 ASP A CA 1
ATOM 939 C C . ASP A 1 115 ? 23.084 4.179 -18.883 1.00 76.94 115 ASP A C 1
ATOM 941 O O . ASP A 1 115 ? 22.407 5.119 -18.473 1.00 76.94 115 ASP A O 1
ATOM 945 N N . ASN A 1 116 ? 24.170 3.748 -18.240 1.00 68.06 116 ASN A N 1
ATOM 946 C CA . ASN A 1 116 ? 24.648 4.324 -16.981 1.00 68.06 116 ASN A CA 1
ATOM 947 C C . ASN A 1 116 ? 25.116 5.792 -17.082 1.00 68.06 116 ASN A C 1
ATOM 949 O O . ASN A 1 116 ? 25.531 6.352 -16.065 1.00 68.06 116 ASN A O 1
ATOM 953 N N . LYS A 1 117 ? 25.116 6.420 -18.270 1.00 68.00 117 LYS A N 1
ATOM 954 C CA . LYS A 1 117 ? 25.499 7.833 -18.429 1.00 68.00 117 LYS A CA 1
ATOM 955 C C . LYS A 1 117 ? 24.323 8.784 -18.241 1.00 68.00 117 LYS A C 1
ATOM 957 O O . LYS A 1 117 ? 24.506 9.810 -17.591 1.00 68.00 117 LYS A O 1
ATOM 962 N N . MET A 1 118 ? 23.154 8.469 -18.804 1.00 74.00 118 MET A N 1
ATOM 963 C CA . MET A 1 118 ? 21.940 9.284 -18.644 1.00 74.00 118 MET A CA 1
ATOM 964 C C . MET A 1 118 ? 21.001 8.749 -17.561 1.00 74.00 118 MET A C 1
ATOM 966 O O . MET A 1 118 ? 20.387 9.543 -16.852 1.00 74.00 118 MET A O 1
ATOM 970 N N . LEU A 1 119 ? 20.933 7.427 -17.389 1.00 81.56 119 LEU A N 1
ATOM 971 C CA . LEU A 1 119 ? 20.092 6.758 -16.400 1.00 81.56 119 LEU A CA 1
ATOM 972 C C . LEU A 1 119 ? 20.971 5.887 -15.508 1.00 81.56 119 LEU A C 1
ATOM 974 O O . LEU A 1 119 ? 21.373 4.782 -15.862 1.00 81.56 119 LEU A O 1
ATOM 978 N N . CYS A 1 120 ? 21.305 6.392 -14.325 1.00 87.75 120 CYS A N 1
ATOM 979 C CA . CYS A 1 120 ? 22.092 5.617 -13.378 1.00 87.75 120 CYS A CA 1
ATOM 980 C C . CYS A 1 120 ? 21.266 4.477 -12.767 1.00 87.75 120 CYS A C 1
ATOM 982 O O . CYS A 1 120 ? 20.071 4.621 -12.509 1.00 87.75 120 CYS A O 1
ATOM 984 N N . ASN A 1 121 ? 21.925 3.360 -12.464 1.00 90.81 121 ASN A N 1
ATOM 985 C CA . ASN A 1 121 ? 21.324 2.306 -11.653 1.00 90.81 121 ASN A CA 1
ATOM 986 C C . ASN A 1 121 ? 20.829 2.843 -10.302 1.00 90.81 121 ASN A C 1
ATOM 988 O O . ASN A 1 121 ? 21.462 3.699 -9.680 1.00 90.81 121 ASN A O 1
ATOM 992 N N . LEU A 1 122 ? 19.722 2.274 -9.825 1.00 90.44 122 LEU A N 1
ATOM 993 C CA . LEU A 1 122 ? 19.076 2.616 -8.558 1.00 90.44 122 LEU A CA 1
ATOM 994 C C . LEU A 1 122 ? 19.224 1.459 -7.557 1.00 90.44 122 LEU A C 1
ATOM 996 O O . LEU A 1 122 ? 18.232 0.813 -7.220 1.00 90.44 122 LEU A O 1
ATOM 1000 N N . PRO A 1 123 ? 20.436 1.159 -7.051 1.00 90.50 123 PRO A N 1
ATOM 1001 C CA . PRO A 1 123 ? 20.679 -0.028 -6.223 1.00 90.50 123 PRO A CA 1
ATOM 1002 C C . PRO A 1 123 ? 19.784 -0.081 -4.976 1.00 90.50 123 PRO A C 1
ATOM 1004 O O . PRO A 1 123 ? 19.340 -1.155 -4.578 1.00 90.50 123 PRO A O 1
ATOM 1007 N N . ASN A 1 124 ? 19.433 1.080 -4.412 1.00 91.00 124 ASN A N 1
ATOM 1008 C CA . ASN A 1 124 ? 18.536 1.186 -3.262 1.00 91.00 124 ASN A CA 1
ATOM 1009 C C . ASN A 1 124 ? 17.131 0.611 -3.525 1.00 91.00 124 ASN A C 1
ATOM 1011 O O . ASN A 1 124 ? 16.552 0.040 -2.599 1.00 91.00 124 ASN A O 1
ATOM 1015 N N . VAL A 1 125 ? 16.631 0.646 -4.768 1.00 92.12 125 VAL A N 1
ATOM 1016 C CA . VAL A 1 125 ? 15.339 0.033 -5.127 1.00 92.12 125 VAL A CA 1
ATOM 1017 C C . VAL A 1 125 ? 15.364 -1.461 -4.808 1.00 92.12 125 VAL A C 1
ATOM 1019 O O . VAL A 1 125 ? 14.527 -1.965 -4.056 1.00 92.12 125 VAL A O 1
ATOM 1022 N N . ARG A 1 126 ? 16.388 -2.167 -5.298 1.00 91.88 126 ARG A N 1
ATOM 1023 C CA . ARG A 1 126 ? 16.584 -3.603 -5.061 1.00 91.88 126 ARG A CA 1
ATOM 1024 C C . ARG A 1 126 ? 16.997 -3.905 -3.620 1.00 91.88 126 ARG A C 1
ATOM 1026 O O . ARG A 1 126 ? 16.519 -4.863 -3.009 1.00 91.88 126 ARG A O 1
ATOM 1033 N N . GLU A 1 127 ? 17.917 -3.121 -3.071 1.00 90.69 127 GLU A N 1
ATOM 1034 C CA . GLU A 1 127 ? 18.565 -3.425 -1.795 1.00 90.69 127 GLU A CA 1
ATOM 1035 C C . GLU A 1 127 ? 17.721 -3.073 -0.574 1.00 90.69 127 GLU A C 1
ATOM 1037 O O . GLU A 1 127 ? 17.858 -3.743 0.458 1.00 90.69 127 GLU A O 1
ATOM 1042 N N . LYS A 1 128 ? 16.872 -2.045 -0.679 1.00 93.75 128 LYS A N 1
ATOM 1043 C CA . LYS A 1 128 ? 16.126 -1.465 0.440 1.00 93.75 128 LYS A CA 1
ATOM 1044 C C . LYS A 1 128 ? 14.637 -1.361 0.152 1.00 93.75 128 LYS A C 1
ATOM 1046 O O . LYS A 1 128 ? 13.864 -1.924 0.923 1.00 93.75 128 LYS A O 1
ATOM 1051 N N . ASP A 1 129 ? 14.221 -0.712 -0.934 1.00 94.81 129 ASP A N 1
ATOM 1052 C CA . ASP A 1 129 ? 12.804 -0.371 -1.137 1.00 94.81 129 ASP A CA 1
ATOM 1053 C C . ASP A 1 129 ? 11.933 -1.621 -1.282 1.00 94.81 129 ASP A C 1
ATOM 1055 O O . ASP A 1 129 ? 10.967 -1.801 -0.537 1.00 94.81 129 ASP A O 1
ATOM 1059 N N . VAL A 1 130 ? 12.343 -2.559 -2.139 1.00 96.12 130 VAL A N 1
ATOM 1060 C CA . VAL A 1 130 ? 11.669 -3.858 -2.302 1.00 96.12 130 VAL A CA 1
ATOM 1061 C C . VAL A 1 130 ? 11.604 -4.619 -0.978 1.00 96.12 130 VAL A C 1
ATOM 1063 O O . VAL A 1 130 ? 10.583 -5.232 -0.664 1.00 96.12 130 VAL A O 1
ATOM 1066 N N . LYS A 1 131 ? 12.673 -4.580 -0.169 1.00 96.56 131 LYS A N 1
ATOM 1067 C CA . LYS A 1 131 ? 12.689 -5.240 1.147 1.00 96.56 131 LYS A CA 1
ATOM 1068 C C . LYS A 1 131 ? 11.717 -4.573 2.113 1.00 96.56 131 LYS A C 1
ATOM 1070 O O . LYS A 1 131 ? 10.969 -5.283 2.776 1.00 96.56 131 LYS A O 1
ATOM 1075 N N . ASN A 1 132 ? 11.689 -3.242 2.153 1.00 96.94 132 ASN A N 1
ATOM 1076 C CA . ASN A 1 132 ? 10.806 -2.476 3.024 1.00 96.94 132 ASN A CA 1
ATOM 1077 C C . ASN A 1 132 ? 9.335 -2.766 2.718 1.00 96.94 132 ASN A C 1
ATOM 1079 O O . ASN A 1 132 ? 8.571 -3.106 3.618 1.00 96.94 132 ASN A O 1
ATOM 1083 N N . PHE A 1 133 ? 8.940 -2.701 1.448 1.00 96.94 133 PHE A N 1
ATOM 1084 C CA . PHE A 1 133 ? 7.569 -3.007 1.047 1.00 96.94 133 PHE A CA 1
ATOM 1085 C C . PHE A 1 133 ? 7.207 -4.479 1.247 1.00 96.94 133 PHE A C 1
ATOM 1087 O O . PHE A 1 133 ? 6.087 -4.780 1.656 1.00 96.94 133 PHE A O 1
ATOM 1094 N N . ARG A 1 134 ? 8.142 -5.407 1.010 1.00 97.38 134 ARG A N 1
ATOM 1095 C CA . ARG A 1 134 ? 7.925 -6.832 1.287 1.00 97.38 134 ARG A CA 1
ATOM 1096 C C . ARG A 1 134 ? 7.722 -7.089 2.781 1.00 97.38 134 ARG A C 1
ATOM 1098 O O . ARG A 1 134 ? 6.843 -7.867 3.135 1.00 97.38 134 ARG A O 1
ATOM 1105 N N . GLU A 1 135 ? 8.500 -6.447 3.645 1.00 96.62 135 GLU A N 1
ATOM 1106 C CA . GLU A 1 135 ? 8.337 -6.523 5.101 1.00 96.62 135 GLU A CA 1
ATOM 1107 C C . GLU A 1 135 ? 6.940 -6.037 5.513 1.00 96.62 135 GLU A C 1
ATOM 1109 O O . GLU A 1 135 ? 6.200 -6.768 6.163 1.00 96.62 135 GLU A O 1
ATOM 1114 N N . VAL A 1 136 ? 6.510 -4.872 5.024 1.00 95.06 136 VAL A N 1
ATOM 1115 C CA . VAL A 1 136 ? 5.173 -4.333 5.321 1.00 95.06 136 VAL A CA 1
ATOM 1116 C C . VAL A 1 136 ? 4.060 -5.237 4.806 1.00 95.06 136 VAL A C 1
ATOM 1118 O O . VAL A 1 136 ? 3.209 -5.684 5.568 1.00 95.06 136 VAL A O 1
ATOM 1121 N N . PHE A 1 137 ? 4.023 -5.483 3.499 1.00 96.31 137 PHE A N 1
ATOM 1122 C CA . PHE A 1 137 ? 2.851 -6.083 2.878 1.00 96.31 137 PHE A CA 1
ATOM 1123 C C . PHE A 1 137 ? 2.815 -7.596 3.046 1.00 96.31 137 PHE A C 1
ATOM 1125 O O . PHE A 1 137 ? 1.754 -8.142 3.322 1.00 96.31 137 PHE A O 1
ATOM 1132 N N . LYS A 1 138 ? 3.957 -8.278 2.916 1.00 95.81 138 LYS A N 1
ATOM 1133 C CA . LYS A 1 138 ? 4.009 -9.741 3.007 1.00 95.81 138 LYS A CA 1
ATOM 1134 C C . LYS A 1 138 ? 4.192 -10.231 4.440 1.00 95.81 138 LYS A C 1
ATOM 1136 O O . LYS A 1 138 ? 3.566 -11.215 4.807 1.00 95.81 138 LYS A O 1
ATOM 1141 N N . GLN A 1 139 ? 5.083 -9.621 5.223 1.00 94.12 139 GLN A N 1
ATOM 1142 C CA . GLN A 1 139 ? 5.447 -10.163 6.541 1.00 94.12 139 GLN A CA 1
ATOM 1143 C C . GLN A 1 139 ? 4.540 -9.629 7.651 1.00 94.12 139 GLN A C 1
ATOM 1145 O O . GLN A 1 139 ? 4.058 -10.412 8.463 1.00 94.12 139 GLN A O 1
ATOM 1150 N N . GLU A 1 140 ? 4.283 -8.320 7.670 1.00 92.88 140 GLU A N 1
ATOM 1151 C CA . GLU A 1 140 ? 3.472 -7.683 8.712 1.00 92.88 140 GLU A CA 1
ATOM 1152 C C . GLU A 1 140 ? 1.971 -7.772 8.421 1.00 92.88 140 GLU A C 1
ATOM 1154 O O . GLU A 1 140 ? 1.205 -8.202 9.279 1.00 92.88 140 GLU A O 1
ATOM 1159 N N . LEU A 1 141 ? 1.543 -7.409 7.208 1.00 91.50 141 LEU A N 1
ATOM 1160 C CA . LEU A 1 141 ? 0.125 -7.417 6.822 1.00 91.50 141 LEU A CA 1
ATOM 1161 C C . LEU A 1 141 ? -0.353 -8.760 6.247 1.00 91.50 141 LEU A C 1
ATOM 1163 O O . LEU A 1 141 ? -1.554 -8.955 6.080 1.00 91.50 141 LEU A O 1
ATOM 1167 N N . ASN A 1 142 ? 0.568 -9.693 5.978 1.00 95.25 142 ASN A N 1
ATOM 1168 C CA . ASN A 1 142 ? 0.277 -11.032 5.455 1.00 95.25 142 ASN A CA 1
ATOM 1169 C C . ASN A 1 142 ? -0.564 -11.037 4.160 1.00 95.25 142 ASN A C 1
ATOM 1171 O O . ASN A 1 142 ? -1.433 -11.885 3.957 1.00 95.25 142 ASN A O 1
ATOM 1175 N N . TYR A 1 143 ? -0.309 -10.077 3.275 1.00 96.81 143 TYR A N 1
ATOM 1176 C CA . TYR A 1 143 ? -0.902 -10.022 1.944 1.00 96.81 143 TYR A CA 1
ATOM 1177 C C . TYR A 1 143 ? -0.102 -10.856 0.946 1.00 96.81 143 TYR A C 1
ATOM 1179 O O . TYR A 1 143 ? 1.104 -11.086 1.101 1.00 96.81 143 TYR A O 1
ATOM 1187 N N . GLU A 1 144 ? -0.771 -11.292 -0.121 1.00 98.19 144 GLU A N 1
ATOM 1188 C CA . GLU A 1 144 ? -0.079 -11.950 -1.219 1.00 98.19 144 GLU A CA 1
ATOM 1189 C C . GLU A 1 144 ? 0.753 -10.909 -1.972 1.00 98.19 144 GLU A C 1
ATOM 1191 O O . GLU A 1 144 ? 0.238 -9.875 -2.382 1.00 98.19 144 GLU A O 1
ATOM 1196 N N . PHE A 1 145 ? 2.052 -11.164 -2.124 1.00 98.31 145 PHE A N 1
ATOM 1197 C CA . PHE A 1 145 ? 3.004 -10.189 -2.651 1.00 98.31 145 PHE A CA 1
ATOM 1198 C C . PHE A 1 145 ? 3.779 -10.774 -3.826 1.00 98.31 145 PHE A C 1
ATOM 1200 O O . PHE A 1 145 ? 4.517 -11.753 -3.660 1.00 98.31 145 PHE A O 1
ATOM 1207 N N . VAL A 1 146 ? 3.654 -10.125 -4.979 1.00 98.31 146 VAL A N 1
ATOM 1208 C CA . VAL A 1 146 ? 4.315 -10.471 -6.236 1.00 98.31 146 VAL A CA 1
ATOM 1209 C C . VAL A 1 146 ? 5.196 -9.307 -6.663 1.00 98.31 146 VAL A C 1
ATOM 1211 O O . VAL A 1 146 ? 4.787 -8.154 -6.597 1.00 98.31 146 VAL A O 1
ATOM 1214 N N . CYS A 1 147 ? 6.417 -9.610 -7.082 1.00 98.19 147 CYS A N 1
ATOM 1215 C CA . CYS A 1 147 ? 7.397 -8.647 -7.570 1.00 98.19 147 CYS A CA 1
ATOM 1216 C C . CYS A 1 147 ? 8.098 -9.277 -8.767 1.00 98.19 147 CYS A C 1
ATOM 1218 O O . CYS A 1 147 ? 8.282 -10.497 -8.764 1.00 98.19 147 CYS A O 1
ATOM 1220 N N . ASN A 1 148 ? 8.492 -8.468 -9.745 1.00 97.38 148 ASN A N 1
ATOM 1221 C CA . ASN A 1 148 ? 9.368 -8.913 -10.823 1.00 97.38 148 ASN A CA 1
ATOM 1222 C C . ASN A 1 148 ? 10.669 -9.513 -10.255 1.00 97.38 148 ASN A C 1
ATOM 1224 O O . ASN A 1 148 ? 11.181 -9.049 -9.231 1.00 97.38 148 ASN A O 1
ATOM 1228 N N . GLU A 1 149 ? 11.161 -10.578 -10.892 1.00 93.88 149 GLU A N 1
ATOM 1229 C CA . GLU A 1 149 ? 12.396 -11.266 -10.488 1.00 93.88 149 GLU A CA 1
ATOM 1230 C C . GLU A 1 149 ? 13.636 -10.525 -10.999 1.00 93.88 149 GLU A C 1
ATOM 1232 O O . GLU A 1 149 ? 14.591 -10.316 -10.247 1.00 93.88 149 GLU A O 1
ATOM 1237 N N . GLU A 1 150 ? 13.577 -10.074 -12.254 1.00 95.69 150 GLU A N 1
ATOM 1238 C CA . GLU A 1 150 ? 14.622 -9.300 -12.916 1.00 95.69 150 GLU A CA 1
ATOM 1239 C C . GLU A 1 150 ? 14.387 -7.802 -12.738 1.00 95.69 150 GLU A C 1
ATOM 1241 O O . GLU A 1 150 ? 13.298 -7.300 -13.003 1.00 95.69 150 GLU A O 1
ATOM 1246 N N . PHE A 1 151 ? 15.419 -7.067 -12.321 1.00 96.00 151 PHE A N 1
ATOM 1247 C CA . PHE A 1 151 ? 15.353 -5.614 -12.088 1.00 96.00 151 PHE A CA 1
ATOM 1248 C C . PHE A 1 151 ? 15.729 -4.774 -13.311 1.00 96.00 151 PHE A C 1
ATOM 1250 O O . PHE A 1 151 ? 15.815 -3.542 -13.229 1.00 96.00 151 PHE A O 1
ATOM 1257 N N . LYS A 1 152 ? 15.974 -5.462 -14.424 1.00 97.00 152 LYS A N 1
ATOM 1258 C CA . LYS A 1 152 ? 16.165 -4.903 -15.746 1.00 97.00 152 LYS A CA 1
ATOM 1259 C C . LYS A 1 152 ? 14.951 -5.296 -16.587 1.00 97.00 152 LYS A C 1
ATOM 1261 O O . LYS A 1 152 ? 14.765 -6.483 -16.818 1.00 97.00 152 LYS A O 1
ATOM 1266 N N . MET A 1 153 ? 14.135 -4.331 -16.994 1.00 97.62 153 MET A N 1
ATOM 1267 C CA . MET A 1 153 ? 12.889 -4.567 -17.726 1.00 97.62 153 MET A CA 1
ATOM 1268 C C . MET A 1 153 ? 12.694 -3.507 -18.811 1.00 97.62 153 MET A C 1
ATOM 1270 O O . MET A 1 153 ? 12.789 -2.311 -18.522 1.00 97.62 153 MET A O 1
ATOM 1274 N N . ASN A 1 154 ? 12.421 -3.936 -20.042 1.00 97.38 154 ASN A N 1
ATOM 1275 C CA . ASN A 1 154 ? 11.857 -3.084 -21.091 1.00 97.38 154 ASN A CA 1
ATOM 1276 C C . ASN A 1 154 ? 10.316 -3.050 -20.991 1.00 97.38 154 ASN A C 1
ATOM 1278 O O . ASN A 1 154 ? 9.730 -3.544 -20.023 1.00 97.38 154 ASN A O 1
ATOM 1282 N N . LYS A 1 155 ? 9.645 -2.429 -21.967 1.00 97.06 155 LYS A N 1
ATOM 1283 C CA . LYS A 1 155 ? 8.180 -2.351 -21.974 1.00 97.06 155 LYS A CA 1
ATOM 1284 C C . LYS A 1 155 ? 7.537 -3.735 -22.107 1.00 97.06 155 LYS A C 1
ATOM 1286 O O . LYS A 1 155 ? 6.610 -4.039 -21.360 1.00 97.06 155 LYS A O 1
ATOM 1291 N N . GLU A 1 156 ? 8.038 -4.568 -23.014 1.00 97.88 156 GLU A N 1
ATOM 1292 C CA . GLU A 1 156 ? 7.520 -5.917 -23.247 1.00 97.88 156 GLU A CA 1
ATOM 1293 C C . GLU A 1 156 ? 7.623 -6.793 -21.990 1.00 97.88 156 GLU A C 1
ATOM 1295 O O . GLU A 1 156 ? 6.672 -7.497 -21.657 1.00 97.88 156 GLU A O 1
ATOM 1300 N N . ASP A 1 157 ? 8.727 -6.687 -21.245 1.00 98.25 157 ASP A N 1
ATOM 1301 C CA . ASP A 1 157 ? 8.935 -7.397 -19.982 1.00 98.25 157 ASP A CA 1
ATOM 1302 C C . ASP A 1 157 ? 7.889 -6.986 -18.927 1.00 98.25 157 ASP A C 1
ATOM 1304 O O . ASP A 1 157 ? 7.402 -7.818 -18.155 1.00 98.25 157 ASP A O 1
ATOM 1308 N N . ILE A 1 158 ? 7.534 -5.693 -18.866 1.00 98.12 158 ILE A N 1
ATOM 1309 C CA . ILE A 1 158 ? 6.509 -5.176 -17.941 1.00 98.12 158 ILE A CA 1
ATOM 1310 C C . ILE A 1 158 ? 5.129 -5.705 -18.325 1.00 98.12 158 ILE A C 1
ATOM 1312 O O . ILE A 1 158 ? 4.383 -6.151 -17.447 1.00 98.12 158 ILE A O 1
ATOM 1316 N N . ASP A 1 159 ? 4.795 -5.662 -19.614 1.00 97.69 159 ASP A N 1
ATOM 1317 C CA . ASP A 1 159 ? 3.518 -6.152 -20.129 1.00 97.69 159 ASP A CA 1
ATOM 1318 C C . ASP A 1 159 ? 3.375 -7.659 -19.858 1.00 97.69 159 ASP A C 1
ATOM 1320 O O . ASP A 1 159 ? 2.379 -8.084 -19.264 1.00 97.69 159 ASP A O 1
ATOM 1324 N N . GLU A 1 160 ? 4.404 -8.458 -20.165 1.00 98.31 160 GLU A N 1
ATOM 1325 C CA . GLU A 1 160 ? 4.430 -9.896 -19.878 1.00 98.31 160 GLU A CA 1
ATOM 1326 C C . GLU A 1 160 ? 4.290 -10.177 -18.373 1.00 98.31 160 GLU A C 1
ATOM 1328 O O . GLU A 1 160 ? 3.505 -11.038 -17.958 1.00 98.31 160 GLU A O 1
ATOM 1333 N N . PHE A 1 161 ? 5.007 -9.436 -17.524 1.00 98.56 161 PHE A N 1
ATOM 1334 C CA . PHE A 1 161 ? 4.898 -9.575 -16.073 1.00 98.56 161 PHE A CA 1
ATOM 1335 C C . PHE A 1 161 ? 3.466 -9.317 -15.579 1.00 98.56 161 PHE A C 1
ATOM 1337 O O . PHE A 1 161 ? 2.916 -10.116 -14.813 1.00 98.56 161 PHE A O 1
ATOM 1344 N N . LEU A 1 162 ? 2.837 -8.227 -16.024 1.00 98.06 162 LEU A N 1
ATOM 1345 C CA . LEU A 1 162 ? 1.482 -7.860 -15.611 1.00 98.06 162 LEU A CA 1
ATOM 1346 C C . LEU A 1 162 ? 0.427 -8.840 -16.138 1.00 98.06 162 LEU A C 1
ATOM 1348 O O . LEU A 1 162 ? -0.483 -9.214 -15.389 1.00 98.06 162 LEU A O 1
ATOM 1352 N N . GLU A 1 163 ? 0.557 -9.311 -17.379 1.00 97.44 163 GLU A N 1
ATOM 1353 C CA . GLU A 1 163 ? -0.305 -10.357 -17.935 1.00 97.44 163 GLU A CA 1
ATOM 1354 C C . GLU A 1 163 ? -0.198 -11.656 -17.132 1.00 97.44 163 GLU A C 1
ATOM 1356 O O . GLU A 1 163 ? -1.218 -12.233 -16.730 1.00 97.44 163 GLU A O 1
ATOM 1361 N N . ASN A 1 164 ? 1.027 -12.073 -16.805 1.00 98.06 164 ASN A N 1
ATOM 1362 C CA . ASN A 1 164 ? 1.280 -13.245 -15.975 1.00 98.06 164 ASN A CA 1
ATOM 1363 C C . ASN A 1 164 ? 0.641 -13.105 -14.589 1.00 98.06 164 ASN A C 1
ATOM 1365 O O . ASN A 1 164 ? -0.005 -14.043 -14.111 1.00 98.06 164 ASN A O 1
ATOM 1369 N N . VAL A 1 165 ? 0.740 -11.935 -13.951 1.00 97.94 165 VAL A N 1
ATOM 1370 C CA . VAL A 1 165 ? 0.055 -11.656 -12.678 1.00 97.94 165 VAL A CA 1
ATOM 1371 C C . VAL A 1 165 ? -1.460 -11.808 -12.831 1.00 97.94 165 VAL A C 1
ATOM 1373 O O . VAL A 1 165 ? -2.094 -12.533 -12.058 1.00 97.94 165 VAL A O 1
ATOM 1376 N N . ILE A 1 166 ? -2.056 -11.183 -13.847 1.00 97.06 166 ILE A N 1
ATOM 1377 C CA . ILE A 1 166 ? -3.504 -11.232 -14.090 1.00 97.06 166 ILE A CA 1
ATOM 1378 C C . ILE A 1 166 ? -3.995 -12.677 -14.256 1.00 97.06 166 ILE A C 1
ATOM 1380 O O . ILE A 1 166 ? -4.998 -13.072 -13.642 1.00 97.06 166 ILE A O 1
ATOM 1384 N N . VAL A 1 167 ? -3.285 -13.478 -15.054 1.00 97.06 167 VAL A N 1
ATOM 1385 C CA . VAL A 1 167 ? -3.641 -14.871 -15.351 1.00 97.06 167 VAL A CA 1
ATOM 1386 C C . VAL A 1 167 ? -3.435 -15.769 -14.129 1.00 97.06 167 VAL A C 1
ATOM 1388 O O . VAL A 1 167 ? -4.374 -16.453 -13.704 1.00 97.06 167 VAL A O 1
ATOM 1391 N N . ASN A 1 168 ? -2.252 -15.733 -13.510 1.00 97.69 168 ASN A N 1
ATOM 1392 C CA . ASN A 1 168 ? -1.888 -16.621 -12.401 1.00 97.69 168 ASN A CA 1
ATOM 1393 C C . ASN A 1 168 ? -2.743 -16.372 -11.152 1.00 97.69 168 ASN A C 1
ATOM 1395 O O . ASN A 1 168 ? -3.124 -17.313 -10.438 1.00 97.69 168 ASN A O 1
ATO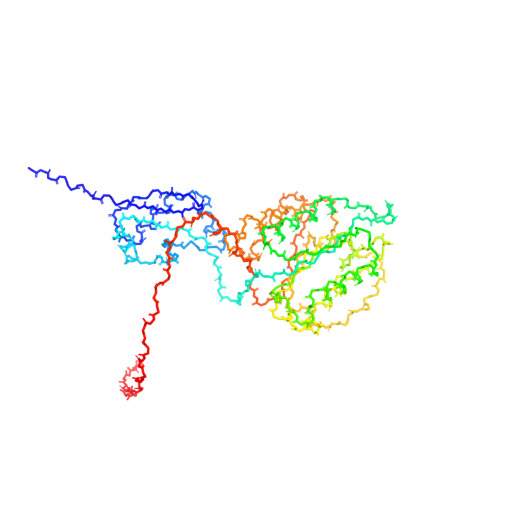M 1399 N N . HIS A 1 169 ? -3.116 -15.115 -10.917 1.00 97.06 169 HIS A N 1
ATOM 1400 C CA . HIS A 1 169 ? -3.976 -14.716 -9.804 1.00 97.06 169 HIS A CA 1
ATOM 1401 C C . HIS A 1 169 ? -5.468 -14.729 -10.162 1.00 97.06 169 HIS A C 1
ATOM 1403 O O . HIS A 1 169 ? -6.317 -14.561 -9.285 1.00 97.06 169 HIS A O 1
ATOM 1409 N N . LYS A 1 170 ? -5.806 -15.050 -11.420 1.00 96.88 170 LYS A N 1
ATOM 1410 C CA . LYS A 1 170 ? -7.178 -15.225 -11.923 1.00 96.88 170 LYS A CA 1
ATOM 1411 C C . LYS A 1 170 ? -8.034 -13.974 -11.699 1.00 96.88 170 LYS A C 1
ATOM 1413 O O . LYS A 1 170 ? -9.201 -14.088 -11.304 1.00 96.88 170 LYS A O 1
ATOM 1418 N N . LEU A 1 171 ? -7.454 -12.797 -11.949 1.00 96.06 171 LEU A N 1
ATOM 1419 C CA . LEU A 1 171 ? -8.025 -11.506 -11.555 1.00 96.06 171 LEU A CA 1
ATOM 1420 C C . LEU A 1 171 ? -9.335 -11.172 -12.269 1.00 96.06 171 LEU A C 1
ATOM 1422 O O . LEU A 1 171 ? -10.230 -10.657 -11.613 1.00 96.06 171 LEU A O 1
ATOM 1426 N N . TYR A 1 172 ? -9.518 -11.583 -13.530 1.00 94.50 172 TYR A N 1
ATOM 1427 C CA . TYR A 1 172 ? -10.765 -11.370 -14.289 1.00 94.50 172 TYR A CA 1
ATOM 1428 C C . TYR A 1 172 ? -12.031 -11.927 -13.623 1.00 94.50 172 TYR A C 1
ATOM 1430 O O . TYR A 1 172 ? -13.137 -11.468 -13.891 1.00 94.50 172 TYR A O 1
ATOM 1438 N N . LYS A 1 173 ? -11.884 -12.982 -12.814 1.00 95.00 173 LYS A N 1
ATOM 1439 C CA . LYS A 1 173 ? -12.991 -13.602 -12.066 1.00 95.00 173 LYS A CA 1
ATOM 1440 C C . LYS A 1 173 ? -12.790 -13.501 -10.558 1.00 95.00 173 LYS A C 1
ATOM 1442 O O . LYS A 1 173 ? -13.565 -14.103 -9.823 1.00 95.00 173 LYS A O 1
ATOM 1447 N N . ASN A 1 174 ? -11.715 -12.841 -10.123 1.00 96.44 174 ASN A N 1
ATOM 1448 C CA . ASN A 1 174 ? -11.254 -12.761 -8.742 1.00 96.44 174 ASN A CA 1
ATOM 1449 C C . ASN A 1 174 ? -11.415 -14.086 -7.961 1.00 96.44 174 ASN A C 1
ATOM 1451 O O . ASN A 1 174 ? -11.933 -14.116 -6.849 1.00 96.44 174 ASN A O 1
ATOM 1455 N N . LYS A 1 175 ? -10.999 -15.225 -8.542 1.00 95.38 175 LYS A N 1
ATOM 1456 C CA . LYS A 1 175 ? -11.266 -16.556 -7.941 1.00 95.38 175 LYS A CA 1
ATOM 1457 C C . LYS A 1 175 ? -10.573 -16.783 -6.594 1.00 95.38 175 LYS A C 1
ATOM 1459 O O . LYS A 1 175 ? -10.888 -17.750 -5.906 1.00 95.38 175 LYS A O 1
ATOM 1464 N N . ARG A 1 176 ? -9.594 -15.942 -6.264 1.00 95.69 176 ARG A N 1
ATOM 1465 C CA . ARG A 1 176 ? -8.860 -15.956 -4.996 1.00 95.69 176 ARG A CA 1
ATOM 1466 C C . ARG A 1 176 ? -9.477 -15.019 -3.947 1.00 95.69 176 ARG A C 1
ATOM 1468 O O . ARG A 1 176 ? -8.942 -14.928 -2.850 1.00 95.69 176 ARG A O 1
ATOM 1475 N N . ASN A 1 177 ? -10.613 -14.385 -4.261 1.00 95.56 177 ASN A N 1
ATOM 1476 C CA . ASN A 1 177 ? -11.376 -13.507 -3.373 1.00 95.56 177 ASN A CA 1
ATOM 1477 C C . ASN A 1 177 ? -10.527 -12.379 -2.773 1.00 95.56 177 ASN A C 1
ATOM 1479 O O . ASN A 1 177 ? -10.572 -12.144 -1.564 1.00 95.56 177 ASN A O 1
ATOM 1483 N N . TYR A 1 178 ? -9.725 -11.706 -3.601 1.00 96.75 178 TYR A N 1
ATOM 1484 C CA . TYR A 1 178 ? -9.032 -10.503 -3.155 1.00 96.75 178 TYR A CA 1
ATOM 1485 C C . TYR A 1 178 ? -10.047 -9.408 -2.860 1.00 96.75 178 TYR A C 1
ATOM 1487 O O . TYR A 1 178 ? -10.966 -9.187 -3.650 1.00 96.75 178 TYR A O 1
ATOM 1495 N N . ASP A 1 179 ? -9.875 -8.721 -1.738 1.00 94.88 179 ASP A N 1
ATOM 1496 C CA . ASP A 1 179 ? -10.719 -7.589 -1.363 1.00 94.88 179 ASP A CA 1
ATOM 1497 C C . ASP A 1 179 ? -10.057 -6.237 -1.637 1.00 94.88 179 ASP A C 1
ATOM 1499 O O . ASP A 1 179 ? -10.749 -5.223 -1.589 1.00 94.88 179 ASP A O 1
ATOM 1503 N N . ALA A 1 180 ? -8.774 -6.222 -2.018 1.00 95.00 180 ALA A N 1
ATOM 1504 C CA . ALA A 1 180 ? -8.056 -5.055 -2.518 1.00 95.00 180 ALA A CA 1
ATOM 1505 C C . ALA A 1 180 ? -6.931 -5.431 -3.494 1.00 95.00 180 ALA A C 1
ATOM 1507 O O . ALA A 1 180 ? -6.410 -6.548 -3.482 1.00 95.00 180 ALA A O 1
ATOM 1508 N N . LEU A 1 181 ? -6.528 -4.454 -4.304 1.00 96.25 181 LEU A N 1
ATOM 1509 C CA . LEU A 1 181 ? -5.352 -4.519 -5.164 1.00 96.25 181 LEU A CA 1
ATOM 1510 C C . LEU A 1 181 ? -4.420 -3.357 -4.821 1.00 96.25 181 LEU A C 1
ATOM 1512 O O . LEU A 1 181 ? -4.849 -2.204 -4.805 1.00 96.25 181 LEU A O 1
ATOM 1516 N N . ILE A 1 182 ? -3.153 -3.654 -4.558 1.00 97.12 182 ILE A N 1
ATOM 1517 C CA . ILE A 1 182 ? -2.115 -2.656 -4.300 1.00 97.12 182 ILE A CA 1
ATOM 1518 C C . ILE A 1 182 ? -1.052 -2.804 -5.384 1.00 97.12 182 ILE A C 1
ATOM 1520 O O . ILE A 1 182 ? -0.518 -3.893 -5.567 1.00 97.12 182 ILE A O 1
ATOM 1524 N N . ILE A 1 183 ? -0.746 -1.730 -6.104 1.00 97.62 183 ILE A N 1
ATOM 1525 C CA . ILE A 1 183 ? 0.288 -1.713 -7.139 1.00 97.62 183 ILE A CA 1
ATOM 1526 C C . ILE A 1 183 ? 1.384 -0.749 -6.717 1.00 97.62 183 ILE A C 1
ATOM 1528 O O . ILE A 1 183 ? 1.116 0.426 -6.478 1.00 97.62 183 ILE A O 1
ATOM 1532 N N . THR A 1 184 ? 2.615 -1.238 -6.614 1.00 97.50 184 THR A N 1
ATOM 1533 C CA . THR A 1 184 ? 3.789 -0.425 -6.300 1.00 97.50 184 THR A CA 1
ATOM 1534 C C . THR A 1 184 ? 4.682 -0.301 -7.528 1.00 97.50 184 THR A C 1
ATOM 1536 O O . THR A 1 184 ? 5.029 -1.312 -8.128 1.00 97.50 184 THR A O 1
ATOM 1539 N N . ILE A 1 185 ? 5.056 0.923 -7.898 1.00 97.19 185 ILE A N 1
ATOM 1540 C CA . ILE A 1 185 ? 5.916 1.217 -9.052 1.00 97.19 185 ILE A CA 1
ATOM 1541 C C . ILE A 1 185 ? 7.159 1.948 -8.546 1.00 97.19 185 ILE A C 1
ATOM 1543 O O . ILE A 1 185 ? 7.027 3.039 -7.995 1.00 97.19 185 ILE A O 1
ATOM 1547 N N . LEU A 1 186 ? 8.337 1.343 -8.716 1.00 95.62 186 LEU A N 1
ATOM 1548 C CA . LEU A 1 186 ? 9.629 1.853 -8.248 1.00 95.62 186 LEU A CA 1
ATOM 1549 C C . LEU A 1 186 ? 10.616 1.942 -9.417 1.00 95.62 186 LEU A C 1
ATOM 1551 O O . LEU A 1 186 ? 10.811 0.957 -10.133 1.00 95.62 186 LEU A O 1
ATOM 1555 N N . GLY A 1 187 ? 11.284 3.082 -9.577 1.00 93.25 187 GLY A N 1
ATOM 1556 C CA . GLY A 1 187 ? 12.298 3.258 -10.617 1.00 93.25 187 GLY A CA 1
ATOM 1557 C C . GLY A 1 187 ? 12.540 4.716 -10.988 1.00 93.25 187 GLY A C 1
ATOM 1558 O O . GLY A 1 187 ? 12.169 5.637 -10.259 1.00 93.25 187 GLY A O 1
ATOM 1559 N N . HIS A 1 188 ? 13.162 4.933 -12.146 1.00 91.50 188 HIS A N 1
ATOM 1560 C CA . HIS A 1 188 ? 13.222 6.258 -12.752 1.00 91.50 188 HIS A CA 1
ATOM 1561 C C . HIS A 1 188 ? 11.857 6.649 -13.302 1.00 91.50 188 HIS A C 1
ATOM 1563 O O . HIS A 1 188 ? 11.056 5.808 -13.711 1.00 91.50 188 HIS A O 1
ATOM 1569 N N . GLY A 1 189 ? 11.598 7.949 -13.327 1.00 89.38 189 GLY A N 1
ATOM 1570 C CA . GLY A 1 189 ? 10.378 8.485 -13.903 1.00 89.38 189 GLY A CA 1
ATOM 1571 C C . GLY A 1 189 ? 10.621 9.809 -14.600 1.00 89.38 189 GLY A C 1
ATOM 1572 O O . GLY A 1 189 ? 11.527 10.567 -14.243 1.00 89.38 189 GLY A O 1
ATOM 1573 N N . GLU A 1 190 ? 9.783 10.078 -15.590 1.00 86.81 190 GLU A N 1
ATOM 1574 C CA . GLU A 1 190 ? 9.699 11.362 -16.272 1.00 86.81 190 GLU A CA 1
ATOM 1575 C C . GLU A 1 190 ? 8.217 11.719 -16.434 1.00 86.81 190 GLU A C 1
ATOM 1577 O O . GLU A 1 190 ? 7.432 10.958 -17.003 1.00 86.81 190 GLU A O 1
ATOM 1582 N N . GLY A 1 191 ? 7.801 12.869 -15.894 1.00 84.88 191 GLY A N 1
ATOM 1583 C CA . GLY A 1 191 ? 6.387 13.244 -15.841 1.00 84.88 191 GLY A CA 1
ATOM 1584 C C . GLY A 1 191 ? 5.518 12.252 -15.050 1.00 84.88 191 GLY A C 1
ATOM 1585 O O . GLY A 1 191 ? 5.601 12.195 -13.826 1.00 84.88 191 GLY A O 1
ATOM 1586 N N . ASP A 1 192 ? 4.639 11.530 -15.752 1.00 87.00 192 ASP A N 1
ATOM 1587 C CA . ASP A 1 192 ? 3.727 10.497 -15.219 1.00 87.00 192 ASP A CA 1
ATOM 1588 C C . ASP A 1 192 ? 4.011 9.113 -15.839 1.00 87.00 192 ASP A C 1
ATOM 1590 O O . ASP A 1 192 ? 3.113 8.278 -15.983 1.00 87.00 192 ASP A O 1
ATOM 1594 N N . ALA A 1 193 ? 5.256 8.875 -16.253 1.00 92.56 193 ALA A N 1
ATOM 1595 C CA . ALA A 1 193 ? 5.691 7.622 -16.855 1.00 92.56 193 ALA A CA 1
ATOM 1596 C C . ALA A 1 193 ? 6.866 7.005 -16.091 1.00 92.56 193 ALA A C 1
ATOM 1598 O O . ALA A 1 193 ? 7.772 7.712 -15.647 1.00 92.56 193 ALA A O 1
ATOM 1599 N N . LEU A 1 194 ? 6.838 5.679 -15.973 1.00 94.88 194 LEU A N 1
ATOM 1600 C CA . LEU A 1 194 ? 7.965 4.860 -15.542 1.00 94.88 194 LEU A CA 1
ATOM 1601 C C . LEU A 1 194 ? 8.967 4.771 -16.696 1.00 94.88 194 LEU A C 1
ATOM 1603 O O . LEU A 1 194 ? 8.571 4.477 -17.823 1.00 94.88 194 LEU A O 1
ATOM 1607 N N . VAL A 1 195 ? 10.244 5.008 -16.413 1.00 94.31 195 VAL A N 1
ATOM 1608 C CA . VAL A 1 195 ? 11.321 4.823 -17.390 1.00 94.31 195 VAL A CA 1
ATOM 1609 C C . VAL A 1 195 ? 11.818 3.382 -17.302 1.00 94.31 195 VAL A C 1
ATOM 1611 O O . VAL A 1 195 ? 12.162 2.906 -16.218 1.00 94.31 195 VAL A O 1
ATOM 1614 N N . THR A 1 196 ? 11.842 2.684 -18.431 1.00 95.94 196 THR A N 1
ATOM 1615 C CA . THR A 1 196 ? 12.323 1.305 -18.545 1.00 95.94 196 THR A CA 1
ATOM 1616 C C . THR A 1 196 ? 13.847 1.249 -18.602 1.00 95.94 196 THR A C 1
ATOM 1618 O O . THR A 1 196 ? 14.538 2.259 -18.749 1.00 95.94 196 THR A O 1
ATOM 1621 N N . SER A 1 197 ? 14.412 0.049 -18.491 1.00 95.81 197 SER A N 1
ATOM 1622 C CA . SER A 1 197 ? 15.863 -0.155 -18.480 1.00 95.81 197 SER A CA 1
ATOM 1623 C C . SER A 1 197 ? 16.574 0.309 -19.748 1.00 95.81 197 SER A C 1
ATOM 1625 O O . SER A 1 197 ? 17.748 0.670 -19.692 1.00 95.81 197 SER A O 1
ATOM 1627 N N . ASP A 1 198 ? 15.896 0.282 -20.888 1.00 94.44 198 ASP A N 1
ATOM 1628 C CA . ASP A 1 198 ? 16.377 0.777 -22.179 1.00 94.44 198 ASP A CA 1
ATOM 1629 C C . ASP A 1 198 ? 16.091 2.269 -22.416 1.00 94.44 198 ASP A C 1
ATOM 1631 O O . ASP A 1 198 ? 16.546 2.815 -23.417 1.00 94.44 198 ASP A O 1
ATOM 1635 N N . GLY A 1 199 ? 15.445 2.949 -21.463 1.00 92.50 199 GLY A N 1
ATOM 1636 C CA . GLY A 1 199 ? 15.185 4.388 -21.502 1.00 92.50 199 GLY A CA 1
ATOM 1637 C C . GLY A 1 199 ? 13.870 4.786 -22.171 1.00 92.50 199 GLY A C 1
ATOM 1638 O O . GLY A 1 199 ? 13.616 5.981 -22.306 1.00 92.50 199 GLY A O 1
ATOM 1639 N N . GLU A 1 200 ? 13.042 3.816 -22.562 1.00 94.12 200 GLU A N 1
ATOM 1640 C CA . GLU A 1 200 ? 11.676 4.052 -23.031 1.00 94.12 200 GLU A CA 1
ATOM 1641 C C . GLU A 1 200 ? 10.735 4.395 -21.862 1.00 94.12 200 GLU A C 1
ATOM 1643 O O . GLU A 1 200 ? 11.064 4.243 -20.682 1.00 94.12 200 GLU A O 1
ATOM 1648 N N . HIS A 1 201 ? 9.533 4.879 -22.183 1.00 93.94 201 HIS A N 1
ATOM 1649 C CA . HIS A 1 201 ? 8.574 5.369 -21.192 1.00 93.94 201 HIS A CA 1
ATOM 1650 C C . HIS A 1 201 ? 7.279 4.566 -21.222 1.00 93.94 201 HIS A C 1
ATOM 1652 O O . HIS A 1 201 ? 6.612 4.466 -22.252 1.00 93.94 201 HIS A O 1
ATOM 1658 N N . VAL A 1 202 ? 6.863 4.078 -20.054 1.00 95.75 202 VAL A N 1
ATOM 1659 C CA . VAL A 1 202 ? 5.560 3.441 -19.844 1.00 95.75 202 VAL A CA 1
ATOM 1660 C C . VAL A 1 202 ? 4.688 4.368 -18.994 1.00 95.75 202 VAL A C 1
ATOM 1662 O O . VAL A 1 202 ? 4.948 4.532 -17.797 1.00 95.75 202 VAL A O 1
ATOM 1665 N N . PRO A 1 203 ? 3.650 5.001 -19.571 1.00 95.31 203 PRO A N 1
ATOM 1666 C CA . PRO A 1 203 ? 2.720 5.827 -18.813 1.00 95.31 203 PRO A CA 1
ATOM 1667 C C . PRO A 1 203 ? 2.085 5.041 -17.661 1.00 95.31 203 PRO A C 1
ATOM 1669 O O . PRO A 1 203 ? 1.525 3.964 -17.859 1.00 95.31 203 PRO A O 1
ATOM 1672 N N . VAL A 1 204 ? 2.078 5.610 -16.455 1.00 91.62 204 VAL A N 1
ATOM 1673 C CA . VAL A 1 204 ? 1.420 4.993 -15.289 1.00 91.62 204 VAL A CA 1
ATOM 1674 C C . VAL A 1 204 ? -0.068 4.747 -15.561 1.00 91.62 204 VAL A C 1
ATOM 1676 O O . VAL A 1 204 ? -0.637 3.748 -15.119 1.00 91.62 204 VAL A O 1
ATOM 1679 N N . ASP A 1 205 ? -0.703 5.636 -16.326 1.00 90.19 205 ASP A N 1
ATOM 1680 C CA . ASP A 1 205 ? -2.100 5.491 -16.732 1.00 90.19 205 ASP A CA 1
ATOM 1681 C C . ASP A 1 205 ? -2.342 4.260 -17.622 1.00 90.19 205 ASP A C 1
ATOM 1683 O O . ASP A 1 205 ? -3.421 3.670 -17.541 1.00 90.19 205 ASP A O 1
ATOM 1687 N N . GLU A 1 206 ? -1.348 3.832 -18.408 1.00 93.25 206 GLU A N 1
ATOM 1688 C CA . GLU A 1 206 ? -1.410 2.600 -19.204 1.00 93.25 206 GLU A CA 1
ATOM 1689 C C . GLU A 1 206 ? -1.483 1.382 -18.275 1.00 93.25 206 GLU A C 1
ATOM 1691 O O . GLU A 1 206 ? -2.442 0.611 -18.357 1.00 93.25 206 GLU A O 1
ATOM 1696 N N . ILE A 1 207 ? -0.576 1.294 -17.294 1.00 94.88 207 ILE A N 1
ATOM 1697 C CA . ILE A 1 207 ? -0.578 0.246 -16.257 1.00 94.88 207 ILE A CA 1
ATOM 1698 C C . ILE A 1 207 ? -1.903 0.259 -15.483 1.00 94.88 207 ILE A C 1
ATOM 1700 O O . ILE A 1 207 ? -2.529 -0.780 -15.275 1.00 94.88 207 ILE A O 1
ATOM 1704 N N . ARG A 1 208 ? -2.383 1.443 -15.084 1.00 91.69 208 ARG A N 1
ATOM 1705 C CA . ARG A 1 208 ? -3.645 1.593 -14.345 1.00 91.69 208 ARG A CA 1
ATOM 1706 C C . ARG A 1 208 ? -4.853 1.096 -15.137 1.00 91.69 208 ARG A C 1
ATOM 1708 O O . ARG A 1 208 ? -5.743 0.469 -14.557 1.00 91.69 208 ARG A O 1
ATOM 1715 N N . SER A 1 209 ? -4.885 1.344 -16.446 1.00 90.69 209 SER A N 1
ATOM 1716 C CA . SER A 1 209 ? -5.997 0.951 -17.319 1.00 90.69 209 SER A CA 1
ATOM 1717 C C . SER A 1 209 ? -6.207 -0.567 -17.387 1.00 90.69 209 SER A C 1
ATOM 1719 O O . SER A 1 209 ? -7.327 -1.027 -17.614 1.00 90.69 209 SER A O 1
ATOM 1721 N N . LEU A 1 210 ? -5.164 -1.362 -17.118 1.00 92.50 210 LEU A N 1
ATOM 1722 C CA . LEU A 1 210 ? -5.262 -2.822 -17.045 1.00 92.50 210 LEU A CA 1
ATOM 1723 C C . LEU A 1 210 ? -6.152 -3.289 -15.886 1.00 92.50 210 LEU A C 1
ATOM 1725 O O . LEU A 1 210 ? -6.752 -4.360 -15.964 1.00 92.50 210 LEU A O 1
ATOM 1729 N N . PHE A 1 211 ? -6.277 -2.471 -14.839 1.00 91.06 211 PHE A N 1
ATOM 1730 C CA . PHE A 1 211 ? -6.991 -2.798 -13.605 1.00 91.06 211 PHE A CA 1
ATOM 1731 C C . PHE A 1 211 ? -8.243 -1.943 -13.373 1.00 91.06 211 PHE A C 1
ATOM 1733 O O . PHE A 1 211 ? -8.816 -1.974 -12.280 1.00 91.06 211 PHE A O 1
ATOM 1740 N N . ASN A 1 212 ? -8.683 -1.174 -14.373 1.00 85.50 212 ASN A N 1
ATOM 1741 C CA . ASN A 1 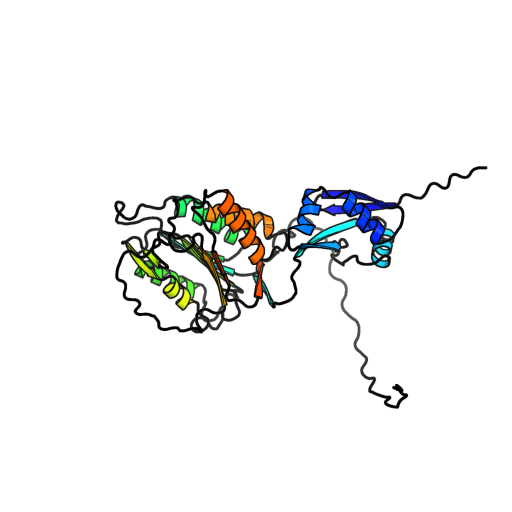212 ? -9.916 -0.395 -14.272 1.00 85.50 212 ASN A CA 1
ATOM 1742 C C . ASN A 1 212 ? -11.151 -1.306 -14.126 1.00 85.50 212 ASN A C 1
ATOM 1744 O O . ASN A 1 212 ? -11.111 -2.510 -14.389 1.00 85.50 212 ASN A O 1
ATOM 1748 N N . CYS A 1 213 ? -12.272 -0.727 -13.698 1.00 82.44 213 CYS A N 1
ATOM 1749 C CA . CYS A 1 213 ? -13.501 -1.487 -13.461 1.00 82.44 213 CYS A CA 1
ATOM 1750 C C . CYS A 1 213 ? -14.047 -2.142 -14.741 1.00 82.44 213 CYS A C 1
ATOM 1752 O O . CYS A 1 213 ? -14.666 -3.193 -14.656 1.00 82.44 213 CYS A O 1
ATOM 1754 N N . ASN A 1 214 ? -13.763 -1.572 -15.917 1.00 84.06 214 ASN A N 1
ATOM 1755 C CA . ASN A 1 214 ? -14.208 -2.122 -17.199 1.00 84.06 214 ASN A CA 1
ATOM 1756 C C . ASN A 1 214 ? -13.459 -3.413 -17.570 1.00 84.06 214 ASN A C 1
ATOM 1758 O O . ASN A 1 214 ? -14.061 -4.356 -18.078 1.00 84.06 214 ASN A O 1
ATOM 1762 N N . LYS A 1 215 ? -12.144 -3.466 -17.324 1.00 86.94 215 LYS A N 1
ATOM 1763 C CA . LYS A 1 215 ? -11.304 -4.643 -17.590 1.00 86.94 215 LYS A CA 1
ATOM 1764 C C . LYS A 1 215 ? -11.373 -5.671 -16.464 1.00 86.94 215 LYS A C 1
ATOM 1766 O O . LYS A 1 215 ? -11.297 -6.868 -16.727 1.00 86.94 215 LYS A O 1
ATOM 1771 N N . MET A 1 216 ? -11.547 -5.211 -15.226 1.00 88.81 216 MET A N 1
ATOM 1772 C CA . MET A 1 216 ? -11.560 -6.035 -14.016 1.00 88.81 216 MET A CA 1
ATOM 1773 C C . MET A 1 216 ? -12.869 -5.855 -13.236 1.00 88.81 216 MET A C 1
ATOM 1775 O O . MET A 1 216 ? -12.867 -5.430 -12.079 1.00 88.81 216 MET A O 1
ATOM 1779 N N . GLU A 1 217 ? -13.995 -6.221 -13.855 1.00 89.50 217 GLU A N 1
ATOM 1780 C CA . GLU A 1 217 ? -15.343 -6.092 -13.270 1.00 89.50 217 GLU A CA 1
ATOM 1781 C C . GLU A 1 217 ? -15.450 -6.760 -11.886 1.00 89.50 217 GLU A C 1
ATOM 1783 O O . GLU A 1 217 ? -16.060 -6.216 -10.966 1.00 89.50 217 GLU A O 1
ATOM 1788 N N . SER A 1 218 ? -14.786 -7.904 -11.679 1.00 91.00 218 SER A N 1
ATOM 1789 C CA . SER A 1 218 ? -14.778 -8.613 -10.389 1.00 91.00 218 SER A CA 1
ATOM 1790 C C . SER A 1 218 ? -14.033 -7.891 -9.261 1.00 91.00 218 SER A C 1
ATOM 1792 O O . SER A 1 218 ? -14.100 -8.334 -8.117 1.00 91.00 218 SER A O 1
ATOM 1794 N N . LEU A 1 219 ? -13.309 -6.813 -9.570 1.00 90.38 219 LEU A N 1
ATOM 1795 C CA . LEU A 1 219 ? -12.614 -5.956 -8.608 1.00 90.38 219 LEU A CA 1
ATOM 1796 C C . LEU A 1 219 ? -13.218 -4.547 -8.550 1.00 90.38 219 LEU A C 1
ATOM 1798 O O . LEU A 1 219 ? -12.635 -3.671 -7.911 1.00 90.38 219 LEU A O 1
ATOM 1802 N N . LYS A 1 220 ? -14.353 -4.275 -9.209 1.00 88.00 220 LYS A N 1
ATOM 1803 C CA . LYS A 1 220 ? -14.911 -2.913 -9.298 1.00 88.00 220 LYS A CA 1
ATOM 1804 C C . LYS A 1 220 ? -15.131 -2.263 -7.929 1.00 88.00 220 LYS A C 1
ATOM 1806 O O . LYS A 1 220 ? -14.772 -1.107 -7.737 1.00 88.00 220 LYS A O 1
ATOM 1811 N N . ASP A 1 221 ? -15.600 -3.053 -6.966 1.00 84.50 221 ASP A N 1
ATOM 1812 C CA . ASP A 1 221 ? -15.911 -2.620 -5.605 1.00 84.50 221 ASP A CA 1
ATOM 1813 C C . ASP A 1 221 ? -14.740 -2.841 -4.633 1.00 84.50 221 ASP A C 1
ATOM 1815 O O . ASP A 1 221 ? -14.881 -2.611 -3.433 1.00 84.50 221 ASP A O 1
ATOM 1819 N N . CYS A 1 222 ? -13.571 -3.254 -5.118 1.00 89.25 222 CYS A N 1
ATOM 1820 C CA . CYS A 1 222 ? -12.362 -3.402 -4.311 1.00 89.25 222 CYS A CA 1
ATOM 1821 C C . CYS A 1 222 ? -11.514 -2.120 -4.374 1.00 89.25 222 CYS A C 1
ATOM 1823 O O . CYS A 1 222 ? -11.383 -1.540 -5.462 1.00 89.25 222 CYS A O 1
ATOM 1825 N N . PRO A 1 223 ? -10.901 -1.680 -3.256 1.00 90.56 223 PRO A N 1
ATOM 1826 C CA . PRO A 1 223 ? -9.901 -0.623 -3.279 1.00 90.56 223 PRO A CA 1
ATOM 1827 C C . PRO A 1 223 ? -8.740 -0.976 -4.204 1.00 90.56 223 PRO A C 1
ATOM 1829 O O . PRO A 1 223 ? -8.202 -2.083 -4.141 1.00 90.56 223 PRO A O 1
ATOM 1832 N N . LYS A 1 224 ? -8.351 -0.013 -5.041 1.00 91.94 224 LYS A N 1
ATOM 1833 C CA . LYS A 1 224 ? -7.171 -0.095 -5.904 1.00 91.94 224 LYS A CA 1
ATOM 1834 C C . LYS A 1 224 ? -6.211 1.001 -5.474 1.00 91.94 224 LYS A C 1
ATOM 1836 O O . LYS A 1 224 ? -6.512 2.181 -5.638 1.00 91.94 224 LYS A O 1
ATOM 1841 N N . ILE A 1 225 ? -5.099 0.615 -4.867 1.00 93.94 225 ILE A N 1
ATOM 1842 C CA . ILE A 1 225 ? -4.134 1.540 -4.276 1.00 93.94 225 ILE A CA 1
ATOM 1843 C C . ILE A 1 225 ? -2.869 1.517 -5.126 1.00 93.94 225 ILE A C 1
ATOM 1845 O O . ILE A 1 225 ? -2.268 0.464 -5.293 1.00 93.94 225 ILE A O 1
ATOM 1849 N N . PHE A 1 226 ? -2.453 2.662 -5.650 1.00 94.31 226 PHE A N 1
ATOM 1850 C CA . PHE A 1 226 ? -1.198 2.819 -6.377 1.00 94.31 226 PHE A CA 1
ATOM 1851 C C . PHE A 1 226 ? -0.197 3.534 -5.481 1.00 94.31 226 PHE A C 1
ATOM 1853 O O . PHE A 1 226 ? -0.502 4.593 -4.946 1.00 94.31 226 PHE A O 1
ATOM 1860 N N . ILE A 1 227 ? 0.988 2.962 -5.311 1.00 94.75 227 ILE A N 1
ATOM 1861 C CA . ILE A 1 227 ? 2.108 3.560 -4.585 1.00 94.75 227 ILE A CA 1
ATOM 1862 C C . ILE A 1 227 ? 3.234 3.747 -5.592 1.00 94.75 227 ILE A C 1
ATOM 1864 O O . ILE A 1 227 ? 3.801 2.776 -6.079 1.00 94.75 227 ILE A O 1
ATOM 1868 N N . ILE A 1 228 ? 3.531 4.987 -5.940 1.00 93.06 228 ILE A N 1
ATOM 1869 C CA . ILE A 1 228 ? 4.427 5.319 -7.041 1.00 93.06 228 ILE A CA 1
ATOM 1870 C C . ILE A 1 228 ? 5.615 6.083 -6.468 1.00 93.06 228 ILE A C 1
ATOM 1872 O O . ILE A 1 228 ? 5.459 7.194 -5.957 1.00 93.06 228 ILE A O 1
ATOM 1876 N N . ASP A 1 229 ? 6.792 5.476 -6.562 1.00 91.88 229 ASP A N 1
ATOM 1877 C CA . ASP A 1 229 ? 8.061 6.057 -6.143 1.00 91.88 229 ASP A CA 1
ATOM 1878 C C . ASP A 1 229 ? 8.992 6.196 -7.351 1.00 91.88 229 ASP A C 1
ATOM 1880 O O . ASP A 1 229 ? 9.858 5.357 -7.604 1.00 91.88 229 ASP A O 1
ATOM 1884 N N . ILE A 1 230 ? 8.730 7.237 -8.145 1.00 89.00 230 ILE A N 1
ATOM 1885 C CA . ILE A 1 230 ? 9.498 7.595 -9.340 1.00 89.00 230 ILE A CA 1
ATOM 1886 C C . ILE A 1 230 ? 9.705 9.111 -9.394 1.00 89.00 230 ILE A C 1
ATOM 1888 O O . ILE A 1 230 ? 8.887 9.881 -8.878 1.00 89.00 230 ILE A O 1
ATOM 1892 N N . CYS A 1 231 ? 10.783 9.554 -10.044 1.00 80.50 231 CYS A N 1
ATOM 1893 C CA . CYS A 1 231 ? 10.996 10.971 -10.344 1.00 80.50 231 CYS A CA 1
ATOM 1894 C C . CYS A 1 231 ? 9.858 11.526 -11.212 1.00 80.50 231 CYS A C 1
ATOM 1896 O O . CYS A 1 231 ? 9.331 10.837 -12.080 1.00 80.50 231 CYS A O 1
ATOM 1898 N N . ARG A 1 232 ? 9.511 12.803 -11.026 1.00 73.25 232 ARG A N 1
ATOM 1899 C CA . ARG A 1 232 ? 8.528 13.495 -11.874 1.00 73.25 232 ARG A CA 1
ATOM 1900 C C . ARG A 1 232 ? 9.121 14.764 -12.456 1.00 73.25 232 ARG A C 1
ATOM 1902 O O . ARG A 1 232 ? 8.536 15.839 -12.339 1.00 73.25 232 ARG A O 1
ATOM 1909 N N . THR A 1 233 ? 10.308 14.671 -13.048 1.00 67.38 233 THR A N 1
ATOM 1910 C CA . THR A 1 233 ? 10.914 15.821 -13.727 1.00 67.38 233 THR A CA 1
ATOM 1911 C C . THR A 1 233 ? 9.982 16.347 -14.822 1.00 67.38 233 THR A C 1
ATOM 1913 O O . THR A 1 233 ? 9.261 15.554 -15.438 1.00 67.38 233 THR A O 1
ATOM 1916 N N . PRO A 1 234 ? 9.953 17.672 -15.069 1.00 58.78 234 PRO A N 1
ATOM 1917 C CA . PRO A 1 234 ? 9.190 18.229 -16.178 1.00 58.78 234 PRO A CA 1
ATOM 1918 C C . PRO A 1 234 ? 9.639 17.563 -17.480 1.00 58.78 234 PRO A C 1
ATOM 1920 O O . PRO A 1 234 ? 10.837 17.497 -17.747 1.00 58.78 234 PRO A O 1
ATOM 1923 N N . GLN A 1 235 ? 8.681 17.068 -18.260 1.00 56.38 235 GLN A N 1
ATOM 1924 C CA . GLN A 1 235 ? 8.932 16.394 -19.532 1.00 56.38 235 GLN A CA 1
ATOM 1925 C C . GLN A 1 235 ? 9.700 17.348 -20.462 1.00 56.38 235 GLN A C 1
ATOM 1927 O O . GLN A 1 235 ? 9.209 18.439 -20.762 1.00 56.38 235 GLN A O 1
ATOM 1932 N N . VAL A 1 236 ? 10.920 16.986 -20.875 1.00 46.81 236 VAL A N 1
ATOM 1933 C CA . VAL A 1 236 ? 11.801 17.902 -21.640 1.00 46.81 236 VAL A CA 1
ATOM 1934 C C . VAL A 1 236 ? 11.513 17.842 -23.150 1.00 46.81 236 VAL A C 1
ATOM 1936 O O . VAL A 1 236 ? 12.018 18.659 -23.917 1.00 46.81 236 VAL A O 1
ATOM 1939 N N . SER A 1 237 ? 10.657 16.928 -23.615 1.00 40.50 237 SER A N 1
ATOM 1940 C CA . SER A 1 237 ? 10.441 16.682 -25.045 1.00 40.50 237 SER A CA 1
ATOM 1941 C C . SER A 1 237 ? 8.972 16.763 -25.480 1.00 40.50 237 SER A C 1
ATOM 1943 O O . SER A 1 237 ? 8.046 16.510 -24.712 1.00 40.50 237 SER A O 1
ATOM 1945 N N . ASN A 1 238 ? 8.789 17.150 -26.750 1.00 37.94 238 ASN A N 1
ATOM 1946 C CA . ASN A 1 238 ? 7.542 17.403 -27.485 1.00 37.94 238 ASN A CA 1
ATOM 1947 C C . ASN A 1 238 ? 6.636 16.166 -27.658 1.00 37.94 238 ASN A C 1
ATOM 1949 O O . ASN A 1 238 ? 6.156 15.903 -28.764 1.00 37.94 238 ASN A O 1
ATOM 1953 N N . PHE A 1 239 ? 6.360 15.411 -26.595 1.00 42.16 239 PHE A N 1
ATOM 1954 C CA . PHE A 1 239 ? 5.249 14.473 -26.609 1.00 42.16 239 PHE A CA 1
ATOM 1955 C C . PHE A 1 239 ? 3.970 15.286 -26.762 1.00 42.16 239 PHE A C 1
ATOM 1957 O O . PHE A 1 239 ? 3.465 15.937 -25.845 1.00 42.16 239 PHE A O 1
ATOM 1964 N N . ILE A 1 240 ? 3.479 15.298 -27.997 1.00 37.88 240 ILE A N 1
ATOM 1965 C CA . ILE A 1 240 ? 2.152 15.765 -28.342 1.00 37.88 240 ILE A CA 1
ATOM 1966 C C . ILE A 1 240 ? 1.205 15.172 -27.293 1.00 37.88 240 ILE A C 1
ATOM 1968 O O . ILE A 1 240 ? 1.219 13.968 -27.044 1.00 37.88 240 ILE A O 1
ATOM 1972 N N . ARG A 1 241 ? 0.380 16.024 -26.669 1.00 36.75 241 ARG A N 1
ATOM 1973 C CA . ARG A 1 241 ? -0.767 15.635 -25.827 1.00 36.75 241 ARG A CA 1
ATOM 1974 C C . ARG A 1 241 ? -1.814 14.889 -26.672 1.00 36.75 241 ARG A C 1
ATOM 1976 O O . ARG A 1 241 ? -2.974 15.286 -26.718 1.00 36.75 241 ARG A O 1
ATOM 1983 N N . THR A 1 242 ? -1.444 13.826 -27.372 1.00 32.88 242 THR A N 1
ATOM 1984 C CA . THR A 1 242 ? -2.334 12.944 -28.128 1.00 32.88 242 THR A CA 1
ATOM 1985 C C . THR A 1 242 ? -2.783 11.793 -27.247 1.00 32.88 242 THR A C 1
ATOM 1987 O O . THR A 1 242 ? -2.606 10.641 -27.589 1.00 32.88 242 THR A O 1
ATOM 1990 N N . THR A 1 243 ? -3.388 12.135 -26.113 1.00 36.53 243 THR A N 1
ATOM 1991 C CA . THR A 1 243 ? -4.446 11.357 -25.446 1.00 36.53 243 THR A CA 1
ATOM 1992 C C . THR A 1 243 ? -5.120 12.243 -24.395 1.00 36.53 243 THR A C 1
ATOM 1994 O O . THR A 1 243 ? -5.375 11.864 -23.259 1.00 36.53 243 THR A O 1
ATOM 1997 N N . LYS A 1 244 ? -5.546 13.446 -24.805 1.00 35.03 244 LYS A N 1
ATOM 1998 C CA . LYS A 1 244 ? -6.758 14.057 -24.232 1.00 35.03 244 LYS A CA 1
ATOM 1999 C C . LYS A 1 244 ? -7.995 13.311 -24.757 1.00 35.03 244 LYS A C 1
ATOM 2001 O O . LYS A 1 244 ? -8.912 13.913 -25.303 1.00 35.03 244 LYS A O 1
ATOM 2006 N N . GLN A 1 245 ? -8.033 11.992 -24.601 1.00 34.88 245 GLN A N 1
ATOM 2007 C CA . GLN A 1 245 ? -9.300 11.281 -24.588 1.00 34.88 245 GLN A CA 1
ATOM 2008 C C . GLN A 1 245 ? -9.625 11.080 -23.117 1.00 34.88 245 GLN A C 1
ATOM 2010 O O . GLN A 1 245 ? -9.214 10.126 -22.467 1.00 34.88 245 GLN A O 1
ATOM 2015 N N . ASN A 1 246 ? -10.278 12.112 -22.579 1.00 37.91 246 ASN A N 1
ATOM 2016 C CA . ASN A 1 246 ? -10.891 12.122 -21.264 1.00 37.91 246 ASN A CA 1
ATOM 2017 C C . ASN A 1 246 ? -11.920 10.986 -21.188 1.0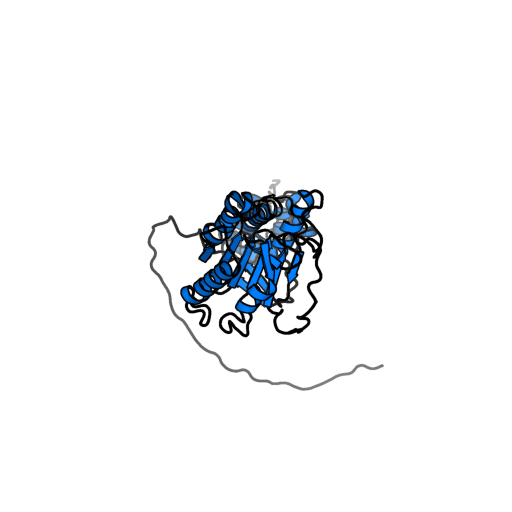0 37.91 246 ASN A C 1
ATOM 2019 O O . ASN A 1 246 ? -13.116 11.224 -21.338 1.00 37.91 246 ASN A O 1
ATOM 2023 N N . ASN A 1 247 ? -11.488 9.768 -20.878 1.00 39.59 247 ASN A N 1
ATOM 2024 C CA . ASN A 1 247 ? -12.372 8.824 -20.213 1.00 39.59 247 ASN A CA 1
ATOM 2025 C C . ASN A 1 247 ? -12.424 9.245 -18.744 1.00 39.59 247 ASN A C 1
ATOM 2027 O O . ASN A 1 247 ? -11.758 8.689 -17.878 1.00 39.59 247 ASN A O 1
ATOM 2031 N N . MET A 1 248 ? -13.209 10.293 -18.481 1.00 39.03 248 MET A N 1
ATOM 2032 C CA . MET A 1 248 ? -13.466 10.846 -17.146 1.00 39.03 248 MET A CA 1
ATOM 2033 C C . MET A 1 248 ? -13.962 9.769 -16.160 1.00 39.03 248 MET A C 1
ATOM 2035 O O . MET A 1 248 ? -13.799 9.914 -14.956 1.00 39.03 248 MET A O 1
ATOM 2039 N N . TYR A 1 249 ? -14.502 8.664 -16.683 1.00 43.03 249 TYR A N 1
ATOM 2040 C CA . TYR A 1 249 ? -15.003 7.507 -15.942 1.00 43.03 249 TYR A CA 1
ATOM 2041 C C . TYR A 1 249 ? -13.921 6.528 -15.459 1.00 43.03 249 TYR A C 1
ATOM 2043 O O . TYR A 1 249 ? -14.191 5.749 -14.553 1.00 43.03 249 TYR A O 1
ATOM 2051 N N . ASP A 1 250 ? -12.702 6.577 -16.006 1.00 52.47 250 ASP A N 1
ATOM 2052 C CA . ASP A 1 250 ? -11.645 5.588 -15.720 1.00 52.47 250 ASP A CA 1
ATOM 2053 C C . ASP A 1 250 ? -10.751 5.968 -14.528 1.00 52.47 250 ASP A C 1
ATOM 2055 O O . ASP A 1 250 ? -9.819 5.247 -14.175 1.00 52.47 250 ASP A O 1
ATOM 2059 N N . LYS A 1 251 ? -11.025 7.118 -13.902 1.00 52.91 251 LYS A N 1
ATOM 2060 C CA . LYS A 1 251 ? -10.255 7.629 -12.761 1.00 52.91 251 LYS A CA 1
ATOM 2061 C C . LYS A 1 251 ? -10.880 7.322 -11.404 1.00 52.91 251 LYS A C 1
ATOM 2063 O O . LYS A 1 251 ? -10.212 7.553 -10.409 1.00 52.91 251 LYS A O 1
ATOM 2068 N N . TYR A 1 252 ? -12.115 6.824 -11.351 1.00 59.38 252 TYR A N 1
ATOM 2069 C CA . TYR A 1 252 ? -12.821 6.564 -10.095 1.00 59.38 252 TYR A CA 1
ATOM 2070 C C . TYR A 1 252 ? -12.404 5.232 -9.461 1.00 59.38 252 TYR A C 1
ATOM 2072 O O . TYR A 1 252 ? -12.209 4.235 -10.155 1.00 59.38 252 TYR A O 1
ATOM 2080 N N . GLY A 1 253 ? -12.315 5.204 -8.129 1.00 70.00 253 GLY A N 1
ATOM 2081 C CA . GLY A 1 253 ? -12.026 3.984 -7.364 1.00 70.00 253 GLY A CA 1
ATOM 2082 C C . GLY A 1 253 ? -10.537 3.679 -7.174 1.00 70.00 253 GLY A C 1
ATOM 2083 O O . GLY A 1 253 ? -10.198 2.575 -6.737 1.00 70.00 253 GLY A O 1
ATOM 2084 N N . PHE A 1 254 ? -9.664 4.645 -7.473 1.00 83.12 254 PHE A N 1
ATOM 2085 C CA . PHE A 1 254 ? -8.229 4.557 -7.223 1.00 83.12 254 PHE A CA 1
ATOM 2086 C C . PHE A 1 254 ? -7.800 5.518 -6.111 1.00 83.12 254 PHE A C 1
ATOM 2088 O O . PHE A 1 254 ? -8.210 6.682 -6.085 1.00 83.12 254 PHE A O 1
ATOM 2095 N N . LEU A 1 255 ? -6.934 5.030 -5.229 1.00 88.00 255 LEU A N 1
ATOM 2096 C CA . LEU A 1 255 ? -6.136 5.848 -4.324 1.00 88.00 255 LEU A CA 1
ATOM 2097 C C . LEU A 1 255 ? -4.693 5.815 -4.822 1.00 88.00 255 LEU A C 1
ATOM 2099 O O . LEU A 1 255 ? -4.061 4.765 -4.785 1.00 88.00 255 LEU A O 1
ATOM 2103 N N . THR A 1 256 ? -4.166 6.947 -5.268 1.00 88.00 256 THR A N 1
ATOM 2104 C CA . THR A 1 256 ? -2.781 7.052 -5.737 1.00 88.00 256 THR A CA 1
ATOM 2105 C C . THR A 1 256 ? -1.947 7.803 -4.711 1.00 88.00 256 THR A C 1
ATOM 2107 O O . THR A 1 256 ? -2.320 8.892 -4.287 1.00 88.00 256 THR A O 1
ATOM 2110 N N . ILE A 1 257 ? -0.813 7.233 -4.321 1.00 90.06 257 ILE A N 1
ATOM 2111 C CA . ILE A 1 257 ? 0.160 7.782 -3.382 1.00 90.06 257 ILE A CA 1
ATOM 2112 C C . ILE A 1 257 ? 1.471 7.935 -4.151 1.00 90.06 257 ILE A C 1
ATOM 2114 O O . ILE A 1 257 ? 2.036 6.947 -4.609 1.00 90.06 257 ILE A O 1
ATOM 2118 N N . LEU A 1 258 ? 1.946 9.163 -4.298 1.00 86.62 258 LEU A N 1
ATOM 2119 C CA . LEU A 1 258 ? 3.163 9.514 -5.025 1.00 86.62 258 LEU A CA 1
ATOM 2120 C C . LEU A 1 258 ? 4.223 9.969 -4.025 1.00 86.62 258 LEU A C 1
ATOM 2122 O O . LEU A 1 258 ? 3.903 10.726 -3.108 1.00 86.62 258 LEU A O 1
ATOM 2126 N N . SER A 1 259 ? 5.475 9.546 -4.197 1.00 83.19 259 SER A N 1
ATOM 2127 C CA . SER A 1 259 ? 6.589 9.992 -3.345 1.00 83.19 259 SER A CA 1
ATOM 2128 C C . SER A 1 259 ? 7.040 11.431 -3.630 1.00 83.19 259 SER A C 1
ATOM 2130 O O . SER A 1 259 ? 7.646 12.076 -2.766 1.00 83.19 259 SER A O 1
ATOM 2132 N N . THR A 1 260 ? 6.713 11.950 -4.819 1.00 73.44 260 THR A N 1
ATOM 2133 C CA . THR A 1 260 ? 7.013 13.317 -5.257 1.00 73.44 260 THR A CA 1
ATOM 2134 C C . THR A 1 260 ? 5.817 14.037 -5.862 1.00 73.44 260 THR A C 1
ATOM 2136 O O . THR A 1 260 ? 4.937 13.451 -6.495 1.00 73.44 260 THR A O 1
ATOM 2139 N N . THR A 1 261 ? 5.841 15.361 -5.731 1.00 58.75 261 THR A N 1
ATOM 2140 C CA . THR A 1 261 ? 5.014 16.275 -6.519 1.00 58.75 261 THR A CA 1
ATOM 2141 C C . THR A 1 261 ? 5.621 16.497 -7.900 1.00 58.75 261 THR A C 1
ATOM 2143 O O . THR A 1 261 ? 6.842 16.488 -8.060 1.00 58.75 261 THR A O 1
ATOM 2146 N N . SER A 1 262 ? 4.773 16.759 -8.897 1.00 58.16 262 SER A N 1
ATOM 2147 C CA . SER A 1 262 ? 5.207 17.073 -10.264 1.00 58.16 262 SER A CA 1
ATOM 2148 C C . SER A 1 262 ? 6.286 18.167 -10.290 1.00 58.16 262 SER A C 1
ATOM 2150 O O . SER A 1 262 ? 6.103 19.234 -9.709 1.00 58.16 262 SER A O 1
ATOM 2152 N N . GLY A 1 263 ? 7.385 17.921 -11.003 1.00 51.34 263 GLY A N 1
ATOM 2153 C CA . GLY A 1 263 ? 8.496 18.853 -11.210 1.00 51.34 263 GLY A CA 1
ATOM 2154 C C . GLY A 1 263 ? 9.744 18.617 -10.349 1.00 51.34 263 GLY A C 1
ATOM 2155 O O . GLY A 1 263 ? 10.726 19.329 -10.544 1.00 51.34 263 GLY A O 1
ATOM 2156 N N . TYR A 1 264 ? 9.741 17.643 -9.430 1.00 56.16 264 TYR A N 1
ATOM 2157 C CA . TYR A 1 264 ? 10.842 17.404 -8.485 1.00 56.16 264 TYR A CA 1
ATOM 2158 C C . TYR A 1 264 ? 11.652 16.135 -8.809 1.00 56.16 264 TYR A C 1
ATOM 2160 O O . TYR A 1 264 ? 11.116 15.141 -9.307 1.00 56.16 264 TYR A O 1
ATOM 2168 N N . GLN A 1 265 ? 12.959 16.181 -8.519 1.00 55.75 265 GLN A N 1
ATOM 2169 C CA . GLN A 1 265 ? 13.873 15.036 -8.604 1.00 55.75 265 GLN A CA 1
ATOM 2170 C C . GLN A 1 265 ? 13.971 14.319 -7.259 1.00 55.75 265 GLN A C 1
ATOM 2172 O O . GLN A 1 265 ? 14.135 14.952 -6.216 1.00 55.75 265 GLN A O 1
ATOM 2177 N N . ILE A 1 266 ? 13.934 12.990 -7.307 1.00 57.66 266 ILE A N 1
ATOM 2178 C CA . ILE A 1 266 ? 14.183 12.124 -6.161 1.00 57.66 266 ILE A CA 1
ATOM 2179 C C . ILE A 1 266 ? 15.692 11.925 -6.042 1.00 57.66 266 ILE A C 1
ATOM 2181 O O . ILE A 1 266 ? 16.319 11.315 -6.906 1.00 57.66 266 ILE A O 1
ATOM 2185 N N . ALA A 1 267 ? 16.295 12.409 -4.955 1.00 52.72 267 ALA A N 1
ATOM 2186 C CA . ALA A 1 267 ? 17.602 11.903 -4.549 1.00 52.72 267 ALA A CA 1
ATOM 2187 C C . ALA A 1 267 ? 17.423 10.427 -4.175 1.00 52.72 267 ALA A C 1
ATOM 2189 O O . ALA A 1 267 ? 16.517 10.143 -3.393 1.00 52.72 267 ALA A O 1
ATOM 2190 N N . ALA A 1 268 ? 18.251 9.526 -4.720 1.00 57.78 268 ALA A N 1
ATOM 2191 C CA . ALA A 1 268 ? 18.183 8.065 -4.572 1.00 57.78 268 ALA A CA 1
ATOM 2192 C C . ALA A 1 268 ? 18.299 7.592 -3.107 1.00 57.78 268 ALA A C 1
ATOM 2194 O O . ALA A 1 268 ? 19.288 6.989 -2.690 1.00 57.78 268 ALA A O 1
ATOM 2195 N N . LEU A 1 269 ? 17.287 7.889 -2.306 1.00 63.03 269 LEU A N 1
ATOM 2196 C CA . LEU A 1 269 ? 17.217 7.680 -0.877 1.00 63.03 269 LEU A CA 1
ATOM 2197 C C . LEU A 1 269 ? 15.953 6.864 -0.631 1.00 63.03 269 LEU A C 1
ATOM 2199 O O . LEU A 1 269 ? 14.869 7.258 -1.027 1.00 63.03 269 LEU A O 1
ATOM 2203 N N . SER A 1 270 ? 16.054 5.745 0.073 1.00 81.25 270 SER A N 1
ATOM 2204 C CA . SER A 1 270 ? 14.894 4.909 0.420 1.00 81.25 270 SER A CA 1
ATOM 2205 C C . SER A 1 270 ? 13.946 5.555 1.444 1.00 81.25 270 SER A C 1
ATOM 2207 O O . SER A 1 270 ? 13.260 4.863 2.188 1.00 81.25 270 SER A O 1
ATOM 2209 N N . LEU A 1 271 ? 13.916 6.890 1.531 1.00 85.38 271 LEU A N 1
ATOM 2210 C CA . LEU A 1 271 ? 13.197 7.649 2.552 1.00 85.38 271 LEU A CA 1
ATOM 2211 C C . LEU A 1 271 ? 11.699 7.370 2.509 1.00 85.38 271 LEU A C 1
ATOM 2213 O O . LEU A 1 271 ? 11.087 7.173 3.558 1.00 85.38 271 LEU A O 1
ATOM 2217 N N . PHE A 1 272 ? 11.117 7.329 1.311 1.00 88.81 272 PHE A N 1
ATOM 2218 C CA . PHE A 1 272 ? 9.690 7.096 1.154 1.00 88.81 272 PHE A CA 1
ATOM 2219 C C . PHE A 1 272 ? 9.294 5.680 1.586 1.00 88.81 272 PHE A C 1
ATOM 2221 O O . PHE A 1 272 ? 8.399 5.523 2.420 1.00 88.81 272 PHE A O 1
ATOM 2228 N N . SER A 1 273 ? 9.997 4.651 1.105 1.00 92.31 273 SER A N 1
ATOM 2229 C CA . SER A 1 273 ? 9.726 3.260 1.490 1.00 92.31 273 SER A CA 1
ATOM 2230 C C . SER A 1 273 ? 9.992 3.003 2.984 1.00 92.31 273 SER A C 1
ATOM 2232 O O . SER A 1 273 ? 9.229 2.287 3.636 1.00 92.31 273 SER A O 1
ATOM 2234 N N . GLU A 1 274 ? 11.022 3.628 3.567 1.00 92.25 274 GLU A N 1
ATOM 2235 C CA . GLU A 1 274 ? 11.325 3.561 5.001 1.00 92.25 274 GLU A CA 1
ATOM 2236 C C . GLU A 1 274 ? 10.248 4.240 5.855 1.00 92.25 274 GLU A C 1
ATOM 2238 O O . GLU A 1 274 ? 9.882 3.732 6.920 1.00 92.25 274 GLU A O 1
ATOM 2243 N N . ASP A 1 275 ? 9.735 5.388 5.412 1.00 91.00 275 ASP A N 1
ATOM 2244 C CA . ASP A 1 275 ? 8.681 6.116 6.111 1.00 91.00 275 ASP A CA 1
ATOM 2245 C C . ASP A 1 275 ? 7.332 5.406 5.999 1.00 91.00 275 ASP A C 1
ATOM 2247 O O . ASP A 1 275 ? 6.647 5.289 7.021 1.00 91.00 275 ASP A O 1
ATOM 2251 N N . ILE A 1 276 ? 6.985 4.864 4.824 1.00 91.56 276 ILE A N 1
ATOM 2252 C CA . ILE A 1 276 ? 5.837 3.964 4.658 1.00 91.56 276 ILE A CA 1
ATOM 2253 C C . ILE A 1 276 ? 5.967 2.801 5.629 1.00 91.56 276 ILE A C 1
ATOM 2255 O O . ILE A 1 276 ? 5.051 2.561 6.415 1.00 91.56 276 ILE A O 1
ATOM 2259 N N . LYS A 1 277 ? 7.114 2.114 5.625 1.00 94.44 277 LYS A N 1
ATOM 2260 C CA . LYS A 1 277 ? 7.332 0.958 6.489 1.00 94.44 277 LYS A CA 1
ATOM 2261 C C . LYS A 1 277 ? 7.144 1.295 7.952 1.00 94.44 277 LYS A C 1
ATOM 2263 O O . LYS A 1 277 ? 6.320 0.685 8.629 1.00 94.44 277 LYS A O 1
ATOM 2268 N N . ARG A 1 278 ? 7.889 2.285 8.437 1.00 93.00 278 ARG A N 1
ATOM 2269 C CA . ARG A 1 278 ? 7.859 2.668 9.846 1.00 93.00 278 ARG A CA 1
ATOM 2270 C C . ARG A 1 278 ? 6.457 3.095 10.277 1.00 93.00 278 ARG A C 1
ATOM 2272 O O . ARG A 1 278 ? 6.016 2.687 11.347 1.00 93.00 278 ARG A O 1
ATOM 2279 N N . THR A 1 279 ? 5.782 3.910 9.467 1.00 90.56 279 THR A N 1
ATOM 2280 C CA . THR A 1 279 ? 4.485 4.496 9.834 1.00 90.56 279 THR A CA 1
ATOM 2281 C C . THR A 1 279 ? 3.356 3.482 9.722 1.00 90.56 279 THR A C 1
ATOM 2283 O O . THR A 1 279 ? 2.524 3.414 10.619 1.00 90.56 279 THR A O 1
ATOM 2286 N N . ILE A 1 280 ? 3.330 2.649 8.674 1.00 90.25 280 ILE A N 1
ATOM 2287 C CA . ILE A 1 280 ? 2.327 1.585 8.581 1.00 90.25 280 ILE A CA 1
ATOM 2288 C C . ILE A 1 280 ? 2.488 0.652 9.774 1.00 90.25 280 ILE A C 1
ATOM 2290 O O . ILE A 1 280 ? 1.524 0.511 10.516 1.00 90.25 280 ILE A O 1
ATOM 2294 N N . ILE A 1 281 ? 3.687 0.103 10.019 1.00 90.19 281 ILE A N 1
ATOM 2295 C CA . ILE A 1 281 ? 3.932 -0.873 11.096 1.00 90.19 281 ILE A CA 1
ATOM 2296 C C . ILE A 1 281 ? 3.538 -0.327 12.474 1.00 90.19 281 ILE A C 1
ATOM 2298 O O . ILE A 1 281 ? 2.958 -1.059 13.277 1.00 90.19 281 ILE A O 1
ATOM 2302 N N . SER A 1 282 ? 3.818 0.949 12.756 1.00 86.25 282 SER A N 1
ATOM 2303 C CA . SER A 1 282 ? 3.498 1.543 14.057 1.00 86.25 282 SER A CA 1
ATOM 2304 C C . SER A 1 282 ? 2.014 1.866 14.240 1.00 86.25 282 SER A C 1
ATOM 2306 O O . SER A 1 282 ? 1.549 1.904 15.378 1.00 86.25 282 SER A O 1
ATOM 2308 N N . ARG A 1 283 ? 1.266 2.105 13.155 1.00 83.00 283 ARG A N 1
ATOM 2309 C CA . ARG A 1 283 ? -0.111 2.618 13.227 1.00 83.00 283 ARG A CA 1
ATOM 2310 C C . ARG A 1 283 ? -1.189 1.606 12.861 1.00 83.00 283 ARG A C 1
ATOM 2312 O O . ARG A 1 283 ? -2.295 1.717 13.381 1.00 83.00 283 ARG A O 1
ATOM 2319 N N . TYR A 1 284 ? -0.903 0.609 12.022 1.00 80.12 284 TYR A N 1
ATOM 2320 C CA . TYR A 1 284 ? -1.947 -0.301 11.526 1.00 80.12 284 TYR A CA 1
ATOM 2321 C C . TYR A 1 284 ? -2.616 -1.112 12.647 1.00 80.12 284 TYR A C 1
ATOM 2323 O O . TYR A 1 284 ? -3.820 -1.335 12.607 1.00 80.12 284 TYR A O 1
ATOM 2331 N N . LYS A 1 285 ? -1.860 -1.482 13.691 1.00 77.75 285 LYS A N 1
ATOM 2332 C CA . LYS A 1 285 ? -2.381 -2.193 14.877 1.00 77.75 285 LYS A CA 1
ATOM 2333 C C . LYS A 1 285 ? -3.255 -1.321 15.781 1.00 77.75 285 LYS A C 1
ATOM 2335 O O . LYS A 1 285 ? -3.903 -1.846 16.678 1.00 77.75 285 LYS A O 1
ATOM 2340 N N . MET A 1 286 ? -3.242 -0.005 15.574 1.00 72.19 286 MET A N 1
ATOM 2341 C CA . MET A 1 286 ? -4.020 0.966 16.343 1.00 72.19 286 MET A CA 1
ATOM 2342 C C . MET A 1 286 ? -5.326 1.361 15.633 1.00 72.19 286 MET A C 1
ATOM 2344 O O . MET A 1 286 ? -5.912 2.376 15.997 1.00 72.19 286 MET A O 1
ATOM 2348 N N . ASP A 1 287 ? -5.748 0.621 14.598 1.00 72.69 287 ASP A N 1
ATOM 2349 C CA . ASP A 1 287 ? -6.927 0.937 13.776 1.00 72.69 287 ASP A CA 1
ATOM 2350 C C . ASP A 1 287 ? -6.878 2.341 13.144 1.00 72.69 287 ASP A C 1
ATOM 2352 O O . ASP A 1 287 ? -7.895 3.020 12.992 1.00 72.69 287 ASP A O 1
ATOM 2356 N N . TYR A 1 288 ? -5.684 2.812 12.767 1.00 75.06 288 TYR A N 1
ATOM 2357 C CA . TYR A 1 288 ? -5.562 4.085 12.057 1.00 75.06 288 TYR A CA 1
ATOM 2358 C C . TYR A 1 288 ? -6.052 3.912 10.607 1.00 75.06 288 TYR A C 1
ATOM 2360 O O . TYR A 1 288 ? -5.558 3.023 9.905 1.00 75.06 288 TYR A O 1
ATOM 2368 N N . PRO A 1 289 ? -6.971 4.765 10.114 1.00 80.31 289 PRO A N 1
ATOM 2369 C CA . PRO A 1 289 ? -7.340 4.760 8.705 1.00 80.31 289 PRO A CA 1
ATOM 2370 C C . PRO A 1 289 ? -6.138 5.150 7.845 1.00 80.31 289 PRO A C 1
ATOM 2372 O O . PRO A 1 289 ? -5.313 5.986 8.233 1.00 80.31 289 PRO A O 1
ATOM 2375 N N . LEU A 1 290 ? -6.066 4.586 6.639 1.00 84.38 290 LEU A N 1
ATOM 2376 C CA . LEU A 1 290 ? -4.970 4.812 5.701 1.00 84.38 290 LEU A CA 1
ATOM 2377 C C . LEU A 1 290 ? -4.768 6.304 5.412 1.00 84.38 290 LEU A C 1
ATOM 2379 O O . LEU A 1 290 ? -3.634 6.762 5.357 1.00 84.38 290 LEU A O 1
ATOM 2383 N N . THR A 1 291 ? -5.843 7.088 5.322 1.00 79.88 291 THR A N 1
ATOM 2384 C CA . THR A 1 291 ? -5.780 8.545 5.123 1.00 79.88 291 THR A CA 1
ATOM 2385 C C . THR A 1 291 ? -4.971 9.261 6.212 1.00 79.88 291 THR A C 1
ATOM 2387 O O . THR A 1 291 ? -4.253 10.219 5.922 1.00 79.88 291 THR A O 1
ATOM 2390 N N . GLN A 1 292 ? -5.018 8.788 7.460 1.00 79.62 292 GLN A N 1
ATOM 2391 C CA . GLN A 1 292 ? -4.236 9.345 8.571 1.00 79.62 292 GLN A CA 1
ATOM 2392 C C . GLN A 1 292 ? -2.798 8.845 8.560 1.00 79.62 292 GLN A C 1
ATOM 2394 O O . GLN A 1 292 ? -1.872 9.637 8.730 1.00 79.62 292 GLN A O 1
ATOM 2399 N N . ILE A 1 293 ? -2.603 7.557 8.267 1.00 85.75 293 ILE A N 1
ATOM 2400 C CA . ILE A 1 293 ? -1.268 6.989 8.057 1.00 85.75 293 ILE A CA 1
ATOM 2401 C C . ILE A 1 293 ? -0.531 7.780 6.960 1.00 85.75 293 ILE A C 1
ATOM 2403 O O . ILE A 1 293 ? 0.626 8.148 7.141 1.00 85.75 293 ILE A O 1
ATOM 2407 N N . LEU A 1 294 ? -1.210 8.133 5.863 1.00 84.38 294 LEU A N 1
ATOM 2408 C CA . LEU A 1 294 ? -0.647 8.934 4.772 1.00 84.38 294 LEU A CA 1
ATOM 2409 C C . LEU A 1 294 ? -0.317 10.373 5.182 1.00 84.38 294 LEU A C 1
ATOM 2411 O O . LEU A 1 294 ? 0.732 10.887 4.791 1.00 84.38 294 LEU A O 1
ATOM 2415 N N . LYS A 1 295 ? -1.159 11.020 6.000 1.00 82.62 295 LYS A N 1
ATOM 2416 C CA . LYS A 1 295 ? -0.848 12.345 6.568 1.00 82.62 295 LYS A CA 1
ATOM 2417 C C . LYS A 1 295 ? 0.419 12.304 7.420 1.00 82.62 295 LYS A C 1
ATOM 2419 O O . LYS A 1 295 ? 1.257 13.197 7.305 1.00 82.62 295 LYS A O 1
ATOM 2424 N N . GLU A 1 296 ? 0.583 11.264 8.235 1.00 85.50 296 GLU A N 1
ATOM 2425 C CA . GLU A 1 296 ? 1.792 11.071 9.038 1.00 85.50 296 GLU A CA 1
ATOM 2426 C C . GLU A 1 296 ? 3.025 10.779 8.182 1.00 85.50 296 GLU A C 1
ATOM 2428 O O . GLU A 1 296 ? 4.076 11.372 8.427 1.00 85.50 296 GLU A O 1
ATOM 2433 N N . ILE A 1 297 ? 2.907 9.918 7.164 1.00 85.88 297 ILE A N 1
ATOM 2434 C CA . ILE A 1 297 ? 3.991 9.657 6.204 1.00 85.88 297 ILE A CA 1
ATOM 2435 C C . ILE A 1 297 ? 4.435 10.979 5.577 1.00 85.88 297 ILE A C 1
ATOM 2437 O O . ILE A 1 297 ? 5.606 11.332 5.673 1.00 85.88 297 ILE A O 1
ATOM 2441 N N . ARG A 1 298 ? 3.497 11.772 5.043 1.00 82.75 298 ARG A N 1
ATOM 2442 C CA . ARG A 1 298 ? 3.794 13.081 4.449 1.00 82.75 298 ARG A CA 1
ATOM 2443 C C . ARG A 1 298 ? 4.511 14.011 5.428 1.00 82.75 298 ARG A C 1
ATOM 2445 O O . ARG A 1 298 ? 5.532 14.595 5.072 1.00 82.75 298 ARG A O 1
ATOM 2452 N N . ALA A 1 299 ? 4.012 14.131 6.658 1.00 81.88 299 ALA A N 1
ATOM 2453 C CA . ALA A 1 299 ? 4.618 14.985 7.677 1.00 81.88 299 ALA A CA 1
ATOM 2454 C C . ALA A 1 299 ? 6.035 14.523 8.067 1.00 81.88 299 ALA A C 1
ATOM 2456 O O . ALA A 1 299 ? 6.924 15.351 8.269 1.00 81.88 299 ALA A O 1
ATOM 2457 N N . ASN A 1 300 ? 6.260 13.211 8.165 1.00 82.50 300 ASN A N 1
ATOM 2458 C CA . ASN A 1 300 ? 7.560 12.634 8.499 1.00 82.50 300 ASN A CA 1
ATOM 2459 C C . ASN A 1 300 ? 8.573 12.821 7.369 1.00 82.50 300 ASN A C 1
ATOM 2461 O O . ASN A 1 300 ? 9.701 13.244 7.621 1.00 82.50 300 ASN A O 1
ATOM 2465 N N . THR A 1 301 ? 8.157 12.565 6.132 1.00 79.75 301 THR A N 1
ATOM 2466 C CA . THR A 1 301 ? 9.008 12.700 4.954 1.00 79.75 301 THR A CA 1
ATOM 2467 C C . THR A 1 301 ? 9.381 14.164 4.705 1.00 79.75 301 THR A C 1
ATOM 2469 O O . THR A 1 301 ? 10.546 14.460 4.445 1.00 79.75 301 THR A O 1
ATOM 2472 N N . MET A 1 302 ? 8.452 15.110 4.896 1.00 76.56 302 MET A N 1
ATOM 2473 C CA . MET A 1 302 ? 8.743 16.550 4.806 1.00 76.56 302 MET A CA 1
ATOM 2474 C C . MET A 1 302 ? 9.792 17.012 5.828 1.00 76.56 302 MET A C 1
ATOM 2476 O O . MET A 1 302 ? 10.647 17.824 5.494 1.00 76.56 302 MET A O 1
ATOM 2480 N N . LYS A 1 303 ? 9.771 16.478 7.057 1.00 79.31 303 LYS A N 1
ATOM 2481 C CA . LYS A 1 303 ? 10.762 16.823 8.095 1.00 79.31 303 LYS A CA 1
ATOM 2482 C C . LYS A 1 303 ? 12.173 16.324 7.782 1.00 79.31 303 LYS A C 1
ATOM 2484 O O . LYS A 1 303 ? 13.132 16.903 8.275 1.00 79.31 303 LYS A O 1
ATOM 2489 N N . LYS A 1 304 ? 12.292 15.220 7.042 1.00 76.56 304 LYS A N 1
ATOM 2490 C CA . LYS A 1 304 ? 13.570 14.543 6.780 1.00 76.56 304 LYS A CA 1
ATOM 2491 C C . LYS A 1 304 ? 14.228 14.936 5.468 1.00 76.56 304 LYS A C 1
ATOM 2493 O O . LYS A 1 304 ? 15.410 14.675 5.293 1.00 76.56 304 LYS A O 1
ATOM 2498 N N . SER A 1 305 ? 13.446 15.446 4.525 1.00 64.94 305 SER A N 1
ATOM 2499 C CA . SER A 1 305 ? 13.865 15.524 3.131 1.00 64.94 305 SER A CA 1
ATOM 2500 C C . SER A 1 305 ? 14.394 16.883 2.703 1.00 64.94 305 SER A C 1
ATOM 2502 O O . SER A 1 305 ? 14.557 17.054 1.508 1.00 64.94 305 SER A O 1
ATOM 2504 N N . ASP A 1 306 ? 14.628 17.853 3.594 1.00 62.91 306 ASP A N 1
ATOM 2505 C CA . ASP A 1 306 ? 15.043 19.227 3.238 1.00 62.91 306 ASP A CA 1
ATOM 2506 C C . ASP A 1 306 ? 14.229 19.855 2.072 1.00 62.91 306 ASP A C 1
ATOM 2508 O O . ASP A 1 306 ? 14.703 20.748 1.373 1.00 62.91 306 ASP A O 1
ATOM 2512 N N . GLY A 1 307 ? 12.990 19.389 1.843 1.00 60.16 307 GLY A N 1
ATOM 2513 C CA . GLY A 1 307 ? 12.104 19.826 0.754 1.00 60.16 307 GLY A CA 1
ATOM 2514 C C . GLY A 1 307 ? 12.141 19.005 -0.548 1.00 60.16 307 GLY A C 1
ATOM 2515 O O . GLY A 1 307 ? 11.397 19.334 -1.468 1.00 60.16 307 GLY A O 1
ATOM 2516 N N . TRP A 1 308 ? 12.950 17.944 -0.644 1.00 54.47 308 TRP A N 1
ATOM 2517 C CA . TRP A 1 308 ? 13.117 17.132 -1.863 1.00 54.47 308 TRP A CA 1
ATOM 2518 C C . TRP A 1 308 ? 12.044 16.053 -2.062 1.00 54.47 308 TRP A C 1
ATOM 2520 O O . TRP A 1 308 ? 11.788 15.647 -3.192 1.00 54.47 308 TRP A O 1
ATOM 2530 N N . TYR A 1 309 ? 11.397 15.597 -0.987 1.00 58.94 309 TYR A N 1
ATOM 2531 C CA . TYR A 1 309 ? 10.284 14.650 -1.068 1.00 58.94 309 TYR A CA 1
ATOM 2532 C C . TYR A 1 309 ? 8.981 15.331 -0.669 1.00 58.94 309 TYR A C 1
ATOM 2534 O O . TYR A 1 309 ? 8.877 15.959 0.388 1.00 58.94 309 TYR A O 1
ATOM 2542 N N . CYS A 1 310 ? 7.953 15.143 -1.490 1.00 65.00 310 CYS A N 1
ATOM 2543 C CA . CYS A 1 310 ? 6.612 15.620 -1.199 1.00 65.00 310 CYS A CA 1
ATOM 2544 C C . CYS A 1 310 ? 5.623 14.509 -1.523 1.00 65.00 310 CYS A C 1
ATOM 2546 O O . CYS A 1 310 ? 5.352 14.228 -2.687 1.00 65.00 310 CYS A O 1
ATOM 2548 N N . VAL A 1 311 ? 5.097 13.882 -0.471 1.00 73.00 311 VAL A N 1
ATOM 2549 C CA . VAL A 1 311 ? 4.113 12.814 -0.620 1.00 73.00 311 VAL A CA 1
ATOM 2550 C C . VAL A 1 311 ? 2.774 13.424 -1.025 1.00 73.00 311 VAL A C 1
ATOM 2552 O O . VAL A 1 311 ? 2.173 14.188 -0.259 1.00 73.00 311 VAL A O 1
ATOM 2555 N N . GLU A 1 312 ? 2.313 13.091 -2.226 1.00 75.56 312 GLU A N 1
ATOM 2556 C CA . GLU A 1 312 ? 1.016 13.497 -2.765 1.00 75.56 312 GLU A CA 1
ATOM 2557 C C . GLU A 1 312 ? 0.060 12.303 -2.736 1.00 75.56 312 GLU A C 1
ATOM 2559 O O . GLU A 1 312 ? 0.417 11.196 -3.129 1.00 75.56 312 GLU A O 1
ATOM 2564 N N . SER A 1 313 ? -1.168 12.518 -2.267 1.00 73.38 313 SER A N 1
ATOM 2565 C CA . SER A 1 313 ? -2.231 11.516 -2.327 1.00 73.38 313 SER A CA 1
ATOM 2566 C C . SER A 1 313 ? -3.379 12.043 -3.176 1.00 73.38 313 SER A C 1
ATOM 2568 O O . SER A 1 313 ? -3.968 13.072 -2.837 1.00 73.38 313 SER A O 1
ATOM 2570 N N . GLN A 1 314 ? -3.714 11.328 -4.242 1.00 75.06 314 GLN A N 1
ATOM 2571 C CA . GLN A 1 314 ? -4.894 11.571 -5.060 1.00 75.06 314 GLN A CA 1
ATOM 2572 C C . GLN A 1 314 ? -5.921 10.493 -4.736 1.00 75.06 314 GLN A C 1
ATOM 2574 O O . GLN A 1 314 ? -5.753 9.329 -5.100 1.00 75.06 314 GLN A O 1
ATOM 2579 N N . ASP A 1 315 ? -6.965 10.885 -4.016 1.00 72.06 315 ASP A N 1
ATOM 2580 C CA . ASP A 1 315 ? -8.039 9.991 -3.611 1.00 72.06 315 ASP A CA 1
ATOM 2581 C C . ASP A 1 315 ? -9.289 10.283 -4.440 1.00 72.06 315 ASP A C 1
ATOM 2583 O O . ASP A 1 315 ? -9.809 11.399 -4.442 1.00 72.06 315 ASP A O 1
ATOM 2587 N N . THR A 1 316 ? -9.741 9.279 -5.185 1.00 71.25 316 THR A N 1
ATOM 2588 C CA . THR A 1 316 ? -10.981 9.336 -5.976 1.00 71.25 316 THR A CA 1
ATOM 2589 C C . THR A 1 316 ? -12.060 8.412 -5.414 1.00 71.25 316 THR A C 1
ATOM 2591 O O . THR A 1 316 ? -13.069 8.157 -6.077 1.00 71.25 316 THR A O 1
ATOM 2594 N N . THR A 1 317 ? -11.827 7.854 -4.225 1.00 66.88 317 THR A N 1
ATOM 2595 C CA . THR A 1 317 ? -12.727 6.914 -3.562 1.00 66.88 317 THR A CA 1
ATOM 2596 C C . THR A 1 317 ? -13.770 7.649 -2.713 1.00 66.88 317 THR A C 1
ATOM 2598 O O . THR A 1 317 ? -13.556 8.773 -2.267 1.00 66.88 317 THR A O 1
ATOM 2601 N N . ASP A 1 318 ? -14.934 7.024 -2.504 1.00 64.81 318 ASP A N 1
ATOM 2602 C CA . ASP A 1 318 ? -16.004 7.510 -1.616 1.00 64.81 318 ASP A CA 1
ATOM 2603 C C . ASP A 1 318 ? -15.958 6.838 -0.225 1.00 64.81 318 ASP A C 1
ATOM 2605 O O . ASP A 1 318 ? -16.972 6.783 0.482 1.00 64.81 318 ASP A O 1
ATOM 2609 N N . TYR A 1 319 ? -14.808 6.264 0.155 1.00 69.06 319 TYR A N 1
ATOM 2610 C CA . TYR A 1 319 ? -14.661 5.450 1.362 1.00 69.06 319 TYR A CA 1
ATOM 2611 C C . TYR A 1 319 ? -13.300 5.584 2.044 1.00 69.06 319 TYR A C 1
ATOM 2613 O O . TYR A 1 319 ? -12.273 5.741 1.396 1.00 69.06 319 TYR A O 1
ATOM 2621 N N . ASP A 1 320 ? -13.286 5.390 3.362 1.00 72.44 320 ASP A N 1
ATOM 2622 C CA . ASP A 1 320 ? -12.046 5.226 4.122 1.00 72.44 320 ASP A CA 1
ATOM 2623 C C . ASP A 1 320 ? -11.550 3.775 4.065 1.00 72.44 320 ASP A C 1
ATOM 2625 O O . ASP A 1 320 ? -12.335 2.819 4.069 1.00 72.44 320 ASP A O 1
ATOM 2629 N N . ILE A 1 321 ? -10.227 3.608 4.058 1.00 74.75 321 ILE A N 1
ATOM 2630 C CA . ILE A 1 321 ? -9.552 2.309 3.975 1.00 74.75 321 ILE A CA 1
ATOM 2631 C C . ILE A 1 321 ? -8.862 1.990 5.302 1.00 74.75 321 ILE A C 1
ATOM 2633 O O . ILE A 1 321 ? -8.078 2.792 5.807 1.00 74.75 321 ILE A O 1
ATOM 2637 N N . PHE A 1 322 ? -9.099 0.790 5.827 1.00 74.00 322 PHE A N 1
ATOM 2638 C CA . PHE A 1 322 ? -8.436 0.249 7.016 1.00 74.00 322 PHE A CA 1
ATOM 2639 C C . PHE A 1 322 ? -7.707 -1.053 6.665 1.00 74.00 322 PHE A C 1
ATOM 2641 O O . PHE A 1 322 ? -8.232 -1.878 5.915 1.00 74.00 322 PHE A O 1
ATOM 2648 N N . GLY A 1 323 ? -6.505 -1.256 7.210 1.00 62.97 323 GLY A N 1
ATOM 2649 C CA . GLY A 1 323 ? -5.813 -2.549 7.145 1.00 62.97 323 GLY A CA 1
ATOM 2650 C C . GLY A 1 323 ? -6.383 -3.530 8.172 1.00 62.97 323 GLY A C 1
ATOM 2651 O O . GLY A 1 323 ? -6.838 -3.110 9.233 1.00 62.97 323 GLY A O 1
ATOM 2652 N N . ASN A 1 324 ? -6.398 -4.830 7.869 1.00 61.00 324 ASN A N 1
ATOM 2653 C CA . ASN A 1 324 ? -6.927 -5.833 8.793 1.00 61.00 324 ASN A CA 1
ATOM 2654 C C . ASN A 1 324 ? -6.027 -6.054 10.020 1.00 61.00 324 ASN A C 1
ATOM 2656 O O . ASN A 1 324 ? -4.825 -6.292 9.904 1.00 61.00 324 ASN A O 1
ATOM 2660 N N . ILE A 1 325 ? -6.671 -6.097 11.188 1.00 46.12 325 ILE A N 1
ATOM 2661 C CA . ILE A 1 325 ? -6.185 -6.717 12.420 1.00 46.12 325 ILE A CA 1
ATOM 2662 C C . ILE A 1 325 ? -6.546 -8.202 12.362 1.00 46.12 325 ILE A C 1
ATOM 2664 O O . ILE A 1 325 ? -7.606 -8.617 12.827 1.00 46.12 325 ILE A O 1
ATOM 2668 N N . GLN A 1 326 ? -5.667 -9.038 11.813 1.00 37.91 326 GLN A N 1
ATOM 2669 C CA . GLN A 1 326 ? -5.762 -10.475 12.077 1.00 37.91 326 GLN A CA 1
ATOM 2670 C C . GLN A 1 326 ? -4.412 -11.176 11.899 1.00 37.91 326 GLN A C 1
ATOM 2672 O O . GLN A 1 326 ? -4.154 -11.751 10.852 1.00 37.91 326 GLN A O 1
ATOM 2677 N N . ALA A 1 327 ? -3.567 -11.134 12.942 1.00 32.84 327 ALA A N 1
ATOM 2678 C CA . ALA A 1 327 ? -2.660 -12.229 13.335 1.00 32.84 327 ALA A CA 1
ATOM 2679 C C . ALA A 1 327 ? -1.755 -11.840 14.526 1.00 32.84 327 ALA A C 1
ATOM 2681 O O . ALA A 1 327 ? -0.675 -11.293 14.322 1.00 32.84 327 ALA A O 1
ATOM 2682 N N . LYS A 1 328 ? -2.178 -12.158 15.766 1.00 31.06 328 LYS A N 1
ATOM 2683 C CA . LYS A 1 328 ? -1.315 -12.673 16.868 1.00 31.06 328 LYS A CA 1
ATOM 2684 C C . LYS A 1 328 ? -2.071 -12.989 18.180 1.00 31.06 328 LYS A C 1
ATOM 2686 O O . LYS A 1 328 ? -1.548 -12.782 19.265 1.00 31.06 328 LYS A O 1
ATOM 2691 N N . LEU A 1 329 ? -3.288 -13.540 18.110 1.00 30.08 329 LEU A N 1
ATOM 2692 C CA . LEU A 1 329 ? -3.952 -14.144 19.288 1.00 30.08 329 LEU A CA 1
ATOM 2693 C C . LEU A 1 329 ? -4.162 -15.658 19.158 1.00 30.08 329 LEU A C 1
ATOM 2695 O O . LEU A 1 329 ? -5.029 -16.234 19.803 1.00 30.08 329 LEU A O 1
ATOM 2699 N N . THR A 1 330 ? -3.340 -16.333 18.360 1.00 32.88 330 THR A N 1
ATOM 2700 C CA . THR A 1 330 ? -3.316 -17.798 18.320 1.00 32.88 330 THR A CA 1
ATOM 2701 C C . THR A 1 330 ? -1.882 -18.289 18.326 1.00 32.88 330 THR A C 1
ATOM 2703 O O . THR A 1 330 ? -1.314 -18.522 17.269 1.00 32.88 330 THR A O 1
ATOM 2706 N N . THR A 1 331 ? -1.316 -18.406 19.526 1.00 30.61 331 THR A N 1
ATOM 2707 C CA . THR A 1 331 ? -0.505 -19.552 19.973 1.00 30.61 331 THR A CA 1
ATOM 2708 C C . THR A 1 331 ? -0.277 -19.420 21.478 1.00 30.61 331 THR A C 1
ATOM 2710 O O . THR A 1 331 ? 0.072 -18.339 21.942 1.00 30.61 331 THR A O 1
ATOM 2713 N N . SER A 1 332 ? -0.411 -20.542 22.190 1.00 29.70 332 SER A N 1
ATOM 2714 C CA . SER A 1 332 ? -0.225 -20.737 23.636 1.00 29.70 332 SER A CA 1
ATOM 2715 C C . SER A 1 332 ? -1.418 -20.385 24.532 1.00 29.70 332 SER A C 1
ATOM 2717 O O . SER A 1 332 ? -1.381 -19.417 25.283 1.00 29.70 332 SER A O 1
ATOM 2719 N N . CYS A 1 333 ? -2.436 -21.245 24.510 1.00 25.88 333 CYS A N 1
ATOM 2720 C CA . CYS A 1 333 ? -2.795 -22.019 25.702 1.00 25.88 333 CYS A CA 1
ATOM 2721 C C . CYS A 1 333 ? -3.652 -23.213 25.271 1.00 25.88 333 CYS A C 1
ATOM 2723 O O . CYS A 1 333 ? -4.843 -23.082 24.998 1.00 25.88 333 CYS A O 1
ATOM 2725 N N . ASP A 1 334 ? -3.017 -24.383 25.215 1.00 28.84 334 ASP A N 1
ATOM 2726 C CA . ASP A 1 334 ? -3.717 -25.652 25.349 1.00 28.84 334 ASP A CA 1
ATOM 2727 C C . ASP A 1 334 ? -4.367 -25.691 26.735 1.00 28.84 334 ASP A C 1
ATOM 2729 O O . ASP A 1 334 ? -3.698 -25.792 27.761 1.00 28.84 334 ASP A O 1
ATOM 2733 N N . SER A 1 335 ? -5.688 -25.578 26.781 1.00 28.91 335 SER A N 1
ATOM 2734 C CA . SER A 1 335 ? -6.522 -26.276 27.763 1.00 28.91 335 SER A CA 1
ATOM 2735 C C . SER A 1 335 ? -7.977 -26.189 27.322 1.00 28.91 335 SER A C 1
ATOM 2737 O O . SER A 1 335 ? -8.604 -25.137 27.339 1.00 28.91 335 SER A O 1
ATOM 2739 N N . GLN A 1 336 ? -8.464 -27.340 26.865 1.00 36.19 336 GLN A N 1
ATOM 2740 C CA . GLN A 1 336 ? -9.832 -27.843 26.967 1.00 36.19 336 GLN A CA 1
ATOM 2741 C C . GLN A 1 336 ? -10.872 -26.854 27.524 1.00 36.19 336 GLN A C 1
ATOM 2743 O O . GLN A 1 336 ? -10.867 -26.592 28.719 1.00 36.19 336 GLN A O 1
ATOM 2748 N N . ILE A 1 337 ? -11.826 -26.436 26.686 1.00 27.05 337 ILE A N 1
ATOM 2749 C CA . ILE A 1 337 ? -13.268 -26.416 26.992 1.00 27.05 337 ILE A CA 1
ATOM 2750 C C . ILE A 1 337 ? -14.023 -26.479 25.651 1.00 27.05 337 ILE A C 1
ATOM 2752 O O . ILE A 1 337 ? -13.894 -25.622 24.780 1.00 27.05 337 ILE A O 1
ATOM 2756 N N . THR A 1 338 ? -14.787 -27.554 25.487 1.00 27.78 338 THR A N 1
ATOM 2757 C CA . THR A 1 338 ? -15.762 -27.818 24.417 1.00 27.78 338 THR A CA 1
ATOM 2758 C C . THR A 1 338 ? -17.010 -26.918 24.503 1.00 27.78 338 THR A C 1
ATOM 2760 O O . THR A 1 338 ? -17.277 -26.343 25.558 1.00 27.78 338 THR A O 1
ATOM 2763 N N . PRO A 1 339 ? -17.809 -26.807 23.419 1.00 31.25 339 PRO A N 1
ATOM 2764 C CA . PRO A 1 339 ? -18.820 -25.767 23.248 1.00 31.25 339 PRO A CA 1
ATOM 2765 C C . PRO A 1 339 ? -20.184 -26.136 23.858 1.00 31.25 339 PRO A C 1
ATOM 2767 O O . PRO A 1 339 ? -20.704 -27.228 23.654 1.00 31.25 339 PRO A O 1
ATOM 2770 N N . TYR A 1 340 ? -20.785 -25.174 24.550 1.00 24.95 340 TYR A N 1
ATOM 2771 C CA . TYR A 1 340 ? -22.164 -25.137 25.057 1.00 24.95 340 TYR A CA 1
ATOM 2772 C C . TYR A 1 340 ? -22.580 -23.659 24.872 1.00 24.95 340 TYR A C 1
ATOM 2774 O O . TYR A 1 340 ? -21.826 -22.786 25.281 1.00 24.95 340 TYR A O 1
ATOM 2782 N N . ILE A 1 341 ? -23.653 -23.229 24.200 1.00 24.11 341 ILE A N 1
ATOM 2783 C CA . ILE A 1 341 ? -25.026 -23.725 24.057 1.00 24.11 341 ILE A CA 1
ATOM 2784 C C . ILE A 1 341 ? -25.671 -23.046 22.830 1.00 24.11 341 ILE A C 1
ATOM 2786 O O . ILE A 1 341 ? -25.415 -21.876 22.545 1.00 24.11 341 ILE A O 1
ATOM 2790 N N . ALA A 1 342 ? -26.547 -23.783 22.147 1.00 23.53 342 ALA A N 1
ATOM 2791 C CA . ALA A 1 342 ? -27.557 -23.278 21.220 1.00 23.53 342 ALA A CA 1
ATOM 2792 C C . ALA A 1 342 ? -28.910 -23.050 21.940 1.00 23.53 342 ALA A C 1
ATOM 2794 O O . ALA A 1 342 ? -29.164 -23.678 22.963 1.00 23.53 342 ALA A O 1
ATOM 2795 N N . VAL A 1 343 ? -29.825 -22.309 21.286 1.00 24.28 343 VAL A N 1
ATOM 2796 C CA . VAL A 1 343 ? -31.297 -22.220 21.529 1.00 24.28 343 VAL A CA 1
ATOM 2797 C C . VAL A 1 343 ? -31.697 -21.227 22.664 1.00 24.28 343 VAL A C 1
ATOM 2799 O O . VAL A 1 343 ? -31.158 -21.306 23.757 1.00 24.28 343 VAL A O 1
ATOM 2802 N N . LEU A 1 344 ? -32.563 -20.202 22.485 1.00 22.81 344 LEU A N 1
ATOM 2803 C CA . LEU A 1 344 ? -34.030 -20.258 22.273 1.00 22.81 344 LEU A CA 1
ATOM 2804 C C . LEU A 1 344 ? -34.693 -18.912 21.822 1.00 22.81 344 LEU A C 1
ATOM 2806 O O . LEU A 1 344 ? -34.449 -17.864 22.406 1.00 22.81 344 LEU A O 1
ATOM 2810 N N . TYR A 1 345 ? -35.627 -19.058 20.859 1.00 21.56 345 TYR A N 1
ATOM 2811 C CA . TYR A 1 345 ? -36.987 -18.471 20.680 1.00 21.56 345 TYR A CA 1
ATOM 2812 C C . TYR A 1 345 ? -37.296 -17.039 20.164 1.00 21.56 345 TYR A C 1
ATOM 2814 O O . TYR A 1 345 ? -37.302 -16.052 20.886 1.00 21.56 345 TYR A O 1
ATOM 2822 N N . VAL A 1 346 ? -37.700 -17.017 18.881 1.00 26.89 346 VAL A N 1
ATOM 2823 C CA . VAL A 1 346 ? -38.981 -16.600 18.237 1.00 26.89 346 VAL A CA 1
ATOM 2824 C C . VAL A 1 346 ? -40.111 -15.929 19.067 1.00 26.89 346 VAL A C 1
ATOM 2826 O O . VAL A 1 346 ? -40.484 -16.410 20.131 1.00 26.89 346 VAL A O 1
ATOM 2829 N N . SER A 1 347 ? -40.783 -14.973 18.384 1.00 24.05 347 SER A N 1
ATOM 2830 C CA . SER A 1 347 ? -42.091 -14.291 18.605 1.00 24.05 347 SER A CA 1
ATOM 2831 C C . SER A 1 347 ? -42.062 -13.028 19.485 1.00 24.05 347 SER A C 1
ATOM 2833 O O . SER A 1 347 ? -41.680 -13.074 20.639 1.00 24.05 347 SER A O 1
ATOM 2835 N N . ASN A 1 348 ? -42.489 -11.850 19.007 1.00 23.64 348 ASN A N 1
ATOM 2836 C CA . ASN A 1 348 ? -43.881 -11.604 18.626 1.00 23.64 348 ASN A CA 1
ATOM 2837 C C . ASN A 1 348 ? -44.090 -10.494 17.575 1.00 23.64 348 ASN A C 1
ATOM 2839 O O . ASN A 1 348 ? -43.481 -9.428 17.595 1.00 23.64 348 ASN A O 1
ATOM 2843 N N . LYS A 1 349 ? -45.058 -10.774 16.699 1.00 28.33 349 LYS A N 1
ATOM 2844 C CA . LYS A 1 349 ? -45.754 -9.878 15.768 1.00 28.33 349 LYS A CA 1
ATOM 2845 C C . LYS A 1 349 ? -46.728 -8.956 16.526 1.00 28.33 349 LYS A C 1
ATOM 2847 O O . LYS A 1 349 ? -47.305 -9.381 17.519 1.00 28.33 349 LYS A O 1
ATOM 2852 N N . LYS A 1 350 ? -47.047 -7.817 15.890 1.00 27.56 350 LYS A N 1
ATOM 2853 C CA . LYS A 1 350 ? -48.186 -6.893 16.116 1.00 27.56 350 LYS A CA 1
ATOM 2854 C C . LYS A 1 350 ? -48.091 -5.965 17.337 1.00 27.56 350 LYS A C 1
ATOM 2856 O O . LYS A 1 350 ? -48.354 -6.389 18.447 1.00 27.56 350 LYS A O 1
ATOM 2861 N N . PHE A 1 351 ? -47.973 -4.662 17.076 1.00 25.25 351 PHE A N 1
ATOM 2862 C CA . PHE A 1 351 ? -49.085 -3.754 17.371 1.00 25.25 351 PHE A CA 1
ATOM 2863 C C . PHE A 1 351 ? -49.108 -2.587 16.378 1.00 25.25 351 PHE A C 1
ATOM 2865 O O . PHE A 1 351 ? -48.114 -1.915 16.126 1.00 25.25 351 PHE A O 1
ATOM 2872 N N . SER A 1 352 ? -50.268 -2.447 15.752 1.00 26.83 352 SER A N 1
ATOM 2873 C CA . SER A 1 352 ? -50.666 -1.438 14.784 1.00 26.83 352 SER A CA 1
ATOM 2874 C C . SER A 1 352 ? -51.103 -0.142 15.466 1.00 26.83 352 SER A C 1
ATOM 2876 O O . SER A 1 352 ? -51.696 -0.177 16.540 1.00 26.83 352 SER A O 1
ATOM 2878 N N . GLN A 1 353 ? -50.883 0.960 14.749 1.00 29.61 353 GLN A N 1
ATOM 2879 C CA . GLN A 1 353 ? -51.618 2.232 14.752 1.00 29.61 353 GLN A CA 1
ATOM 2880 C C . GLN A 1 353 ? -52.942 2.299 15.542 1.00 29.61 353 GLN A C 1
ATOM 2882 O O . GLN A 1 353 ? -53.882 1.555 15.262 1.00 29.61 353 GLN A O 1
ATOM 2887 N N . LYS A 1 354 ? -53.024 3.310 16.417 1.00 27.33 354 LYS A N 1
ATOM 2888 C CA . LYS A 1 354 ? -54.180 4.165 16.786 1.00 27.33 354 LYS A CA 1
ATOM 2889 C C . LYS A 1 354 ? -53.650 5.089 17.901 1.00 27.33 354 LYS A C 1
ATOM 2891 O O . LYS A 1 354 ? -53.092 4.579 18.858 1.00 27.33 354 LYS A O 1
ATOM 2896 N N . TYR A 1 355 ? -53.630 6.415 17.802 1.00 27.25 355 TYR A N 1
ATOM 2897 C CA . TYR A 1 355 ? -54.765 7.325 17.667 1.00 27.25 355 TYR A CA 1
ATOM 2898 C C . TYR A 1 355 ? -54.334 8.659 17.026 1.00 27.25 355 TYR A C 1
ATOM 2900 O O . TYR A 1 355 ? -53.298 9.218 17.374 1.00 27.25 355 TYR A O 1
ATOM 2908 N N . ILE A 1 356 ? -55.181 9.165 16.129 1.00 32.66 356 ILE A N 1
ATOM 2909 C CA . ILE A 1 356 ? -55.324 10.583 15.772 1.00 32.66 356 ILE A CA 1
ATOM 2910 C C . ILE A 1 356 ? -56.495 11.118 16.604 1.00 32.66 356 ILE A C 1
ATOM 2912 O O . ILE A 1 356 ? -57.523 10.442 16.626 1.00 32.66 356 ILE A O 1
ATOM 2916 N N . SER A 1 357 ? -56.334 12.294 17.223 1.00 27.94 357 SER A N 1
ATOM 2917 C CA . SER A 1 357 ? -57.351 13.353 17.446 1.00 27.94 357 SER A CA 1
ATOM 2918 C C . SER A 1 357 ? -56.831 14.298 18.550 1.00 27.94 357 SER A C 1
ATOM 2920 O O . SER A 1 357 ? -56.802 13.898 19.708 1.00 27.94 357 SER A O 1
ATOM 2922 N N . GLU A 1 358 ? -56.206 15.435 18.219 1.00 30.59 358 GLU A N 1
ATOM 2923 C CA . GLU A 1 358 ? -56.828 16.769 17.993 1.00 30.59 358 GLU A CA 1
ATOM 2924 C C . GLU A 1 358 ? -56.784 17.659 19.270 1.00 30.59 358 GLU A C 1
ATOM 2926 O O . GLU A 1 358 ? -56.513 17.131 20.345 1.00 30.59 358 GLU A O 1
ATOM 2931 N N . PRO A 1 359 ? -56.980 18.995 19.194 1.00 43.47 359 PRO A N 1
ATOM 2932 C CA . PRO A 1 359 ? -56.005 20.043 18.847 1.00 43.47 359 PRO A CA 1
ATOM 2933 C C . PRO A 1 359 ? -55.864 21.055 20.021 1.00 43.47 359 PRO A C 1
ATOM 2935 O O . PRO A 1 359 ? -56.298 20.732 21.110 1.00 43.47 359 PRO A O 1
ATOM 2938 N N . TYR A 1 360 ? -55.238 22.230 19.838 1.00 29.38 360 TYR A N 1
ATOM 2939 C CA . TYR A 1 360 ? -55.481 23.545 20.507 1.00 29.38 360 TYR A CA 1
ATOM 2940 C C . TYR A 1 360 ? -54.192 24.394 20.429 1.00 29.38 360 TYR A C 1
ATOM 2942 O O . TYR A 1 360 ? -53.171 24.061 21.016 1.00 29.38 360 TYR A O 1
ATOM 2950 N N . GLN A 1 361 ? -54.129 25.307 19.454 1.00 30.12 361 GLN A N 1
ATOM 2951 C CA . GLN A 1 361 ? -54.363 26.762 19.564 1.00 30.12 361 GLN A CA 1
ATOM 2952 C C . GLN A 1 361 ? -53.122 27.560 19.999 1.00 30.12 361 GLN A C 1
ATOM 2954 O O . GLN A 1 361 ? -52.787 27.635 21.174 1.00 30.12 361 GLN A O 1
ATOM 2959 N N . PHE A 1 362 ? -52.512 28.234 19.021 1.00 30.06 362 PHE A N 1
ATOM 2960 C CA . PHE A 1 362 ? -51.747 29.460 19.234 1.00 30.06 362 PHE A CA 1
ATOM 2961 C C . PHE A 1 362 ? -52.624 30.641 18.810 1.00 30.06 362 PHE A C 1
ATOM 2963 O O . PHE A 1 362 ? -53.117 30.680 17.682 1.00 30.06 362 PHE A O 1
ATOM 2970 N N . SER A 1 363 ? -52.834 31.578 19.728 1.00 39.38 363 SER A N 1
ATOM 2971 C CA . SER A 1 363 ? -53.326 32.927 19.454 1.00 39.38 363 SER A CA 1
ATOM 2972 C C . SER A 1 363 ? -52.142 33.876 19.251 1.00 39.38 363 SER A C 1
ATOM 2974 O O . SER A 1 363 ? -51.098 33.692 19.877 1.00 39.38 363 SER A O 1
ATOM 2976 N N . PHE A 1 364 ? -52.350 34.835 18.347 1.00 43.56 364 PHE A N 1
ATOM 2977 C CA . PHE A 1 364 ? -51.437 35.888 17.894 1.00 43.56 364 PHE A CA 1
ATOM 2978 C C . PHE A 1 364 ? -50.878 36.783 19.000 1.00 43.56 364 PHE A C 1
ATOM 2980 O O . PHE A 1 364 ? -51.610 37.020 19.989 1.00 43.56 364 PHE A O 1
#

Sequence (364 aa):
DNQDNKEKELTAYVIVDERKMSIKMKELTFDELFCQICTCLEPKYLLKINNEPFKMQLVDMKNNTIESDEDVRKEFKNGDPLFKLLWVPKIEKIGKIKTIKNALVVMIAISEYCDNKMLCNLPNVREKDVKNFREVFKQELNYEFVCNEEFKMNKEDIDEFLENVIVNHKLYKNKRNYDALIITILGHGEGDALVTSDGEHVPVDEIRSLFNCNKMESLKDCPKIFIIDICRTPQVSNFIRTTKQNNMYDKYGFLTILSTTSGYQIAALSLFSEDIKRTIISRYKMDYPLTQILKEIRANTMKKSDGWYCVESQDTTDYDIFGNIQAKLTTSCDSQITPYIAVLYVSNKKFSQKYISEPYQFSF

Radius of gyration: 27.76 Å; chains: 1; bounding box: 83×64×99 Å

Secondary structure (DSSP, 8-state):
---------EEEEEEETTEEEEEEESSSSHHHHHHHHHHHS-HHHHHHHHHSSEEEEEEETT--B--SHHHHHHHHHTSS-EEEEEEEE---S-SEEEEESSEEEEEEE----S-TTTS---HHIIIIIHHHHHIIIIIIS--EEEE-S-S---HHHHHHHHHHHHHHTTGGGTTT--SEEEEEEEE-EETTEEEPTTS-EEEHHHHHHTTSTTT-GGGTTS-EEEEEEE--BPP-S----TT----GGGGTTEEEEESS-TT----S-THHHHHHHHHHHHHGGGT--HHHHHHHHHHHHHHHSTTS---EEEE--SEEEEE---SSS-SS--------------------------------

Foldseek 3Di:
DPDPPPQPWDWAWEADPNDIDIFTFSDLWPVRVVVRVVVPDDVVVVCCCVPPQWDKFKAFPVRHTDDTSVSSVVLVVVPHNYIYIA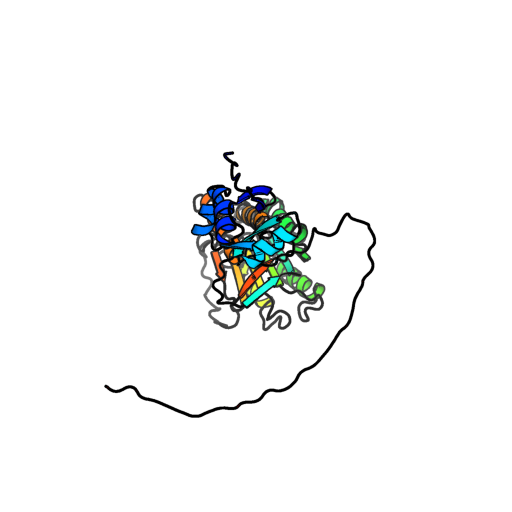THGNPPPQFAADEFQEEEEEEEAAFAAPDCPVFNGLVCSVPPLVVLVCCLACVQLVYHYYYDPDNADDPVRVVVRLVCCCVVCVQLQNPVPGQAYEYEYY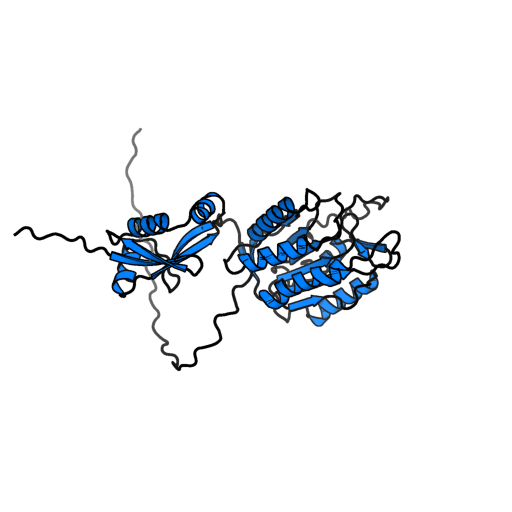GADEAQWHQHRHRDTDHPVNVLLCCFCVNRVNCNNHAYEYEYEYAHAHHPDPPDPVPPPPPVVRPARYKYKYFADHRAGDDSDSLLSVLLSVLCNVPLLSFDWVVVSQVSSQVSSCVPPVPRTGIDIDHRYRYIYHYDDDDDPDDDDDDDDDDDDDDDDDDDDDDDDDDDDDDDDDDD

Organism: Reticulomyxa filosa (NCBI:txid46433)